Protein 4CNM (pdb70)

Sequence (283 aa):
ETGDQQCPALCECSEAARTVKCVNRNLTEVPTDLPAYVRNLFLTGNQLAVLPAGAFARRPPLAELAALNLSSGSRLDEVRAGAFEHLPSLRQLDLSHNPLADLSPFAFSGSNPSPLVELILNHIVPPEDERQNRSFEGMVVAALLAGRALQGLRRLELASNHFLYLPRDVLAQLPSLLRHHLDLSNNSLVSLTYVSFRNLTHLESLHLEDNALKVLHNGTLAELQGLPHIRVFLDNNNPWVCDCHMADMVTWLKETEVVQGKDRLTCAYPEKMRNRVLLELNSADLDC

Solvent-accessible surface area: 13830 Å² total; per-residue (Å²): 150,144,78,31,118,47,5,85,109,20,139,14,28,103,106,58,72,20,0,102,0,52,106,1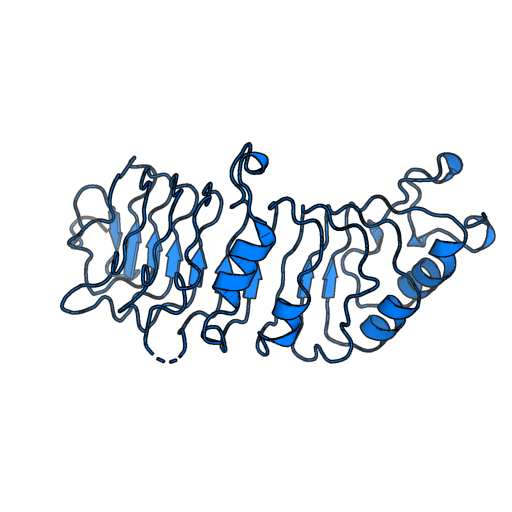37,100,15,95,133,19,16,106,93,13,0,52,33,0,102,36,1,64,0,24,24,2,65,7,45,47,1,56,64,24,10,0,32,54,240,99,61,2,48,67,0,20,21,2,34,0,22,30,0,152,0,63,40,0,112,45,3,0,18,57,121,5,85,41,4,134,70,0,20,0,6,107,1,45,0,28,71,1,14,58,102,1,12,31,8,97,154,151,20,56,3,33,29,0,24,0,26,86,0,18,14,108,112,18,155,192,76,158,71,68,16,10,26,27,0,22,47,1,1,27,15,78,120,10,2,59,32,0,106,87,0,36,1,10,24,2,137,3,130,112,6,4,142,58,0,12,78,60,5,65,33,8,54,32,0,27,0,17,76,11,38,0,78,50,4,68,191,16,49,0,160,94,24,97,83,7,53,7,0,45,1,30,57,12,33,0,61,19,3,91,89,49,10,2,56,49,3,117,53,11,101,120,4,101,2,43,1,25,110,8,37,1,35,1,31,48,110,0,41,69,0,4,76,7,0,99,117,14,160,14,7,53,28,44,99,156,1,49,1,14,105,45,164,135,20,113,101,136,52,0,37,132,4,78,95,78,37,11,70,116

Foldseek 3Di:
DPPPDADPQWDDDLPVLEIANELRQDQADGQCGPLSHQAYHDANHAPQEQDACSQQHVVHSANHAHYEHEHHQHQEQDANSPPRHQNHAEYAHENYQHLYYDLRSQVHPPAGNYAEYHYEHNHHVPSVVDPDDPVVNVVSNQPPPLNDQNHAEYAYEDHQDAADDQCNQVSRLNHAYYHHDHHAYAACVPHACQPNQNHQEYEHANYAYAEYAPRVLVSLVPHQRHAYEYHHHQYEQAQRRQVVLVSLLVDPRYPPLQRDAHCDDPVRHGPGSVPDHNVRHHD

GO terms:
  GO:0005886 plasma membrane (C, TAS)
  GO:0009986 cell surface (C, HDA)

Structure (mmCIF, N/CA/C/O backbone):
data_4CNM
#
_entry.id   4CNM
#
_cell.length_a   49.310
_cell.length_b   67.310
_cell.length_c   96.380
_cell.angle_alpha   90.00
_cell.angle_beta   90.00
_cell.angle_gamma   90.00
#
_symmetry.space_group_name_H-M   'P 21 21 21'
#
loop_
_entity.id
_entity.type
_entity.pdbx_description
1 polymer 'TROPHOBLAST GLYCOPROTEIN'
2 branched 2-acetamido-2-deoxy-beta-D-glucopyranose-(1-4)-2-acetamido-2-deoxy-beta-D-glucopyranose
3 non-polymer 2-acetamido-2-deoxy-beta-D-glucopyranose
4 non-polymer DI(HYDROXYETHYL)ETHER
5 non-polymer 'CITRIC ACID'
6 water water
#
loop_
_atom_site.group_PDB
_atom_site.id
_atom_site.type_symbol
_atom_site.label_atom_id
_atom_site.l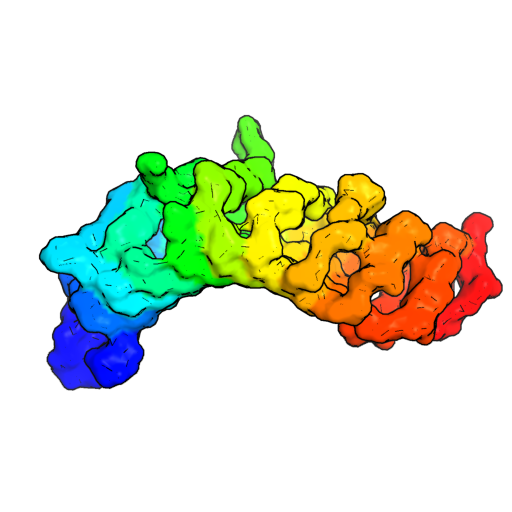abel_alt_id
_atom_site.label_comp_id
_atom_site.label_asym_id
_atom_site.label_entity_id
_atom_site.label_seq_id
_atom_site.pdbx_PDB_ins_code
_atom_site.Cartn_x
_atom_site.Cartn_y
_atom_site.Cartn_z
_atom_site.occupancy
_atom_site.B_iso_or_equiv
_atom_site.auth_seq_id
_atom_site.auth_comp_id
_atom_site.auth_asym_id
_atom_site.auth_atom_id
_atom_site.pdbx_PDB_model_num
ATOM 1 N N . GLU A 1 1 ? 17.557 -1.644 -43.839 1.00 30.35 57 GLU A N 1
ATOM 2 C CA . GLU A 1 1 ? 18.060 -0.916 -45.046 1.00 32.96 57 GLU A CA 1
ATOM 3 C C . GLU A 1 1 ? 16.955 -0.112 -45.663 1.00 31.61 57 GLU A C 1
ATOM 4 O O . GLU A 1 1 ? 15.819 -0.296 -45.299 1.00 30.61 57 GLU A O 1
ATOM 10 N N . THR A 1 2 ? 17.309 0.730 -46.634 1.00 32.18 58 THR A N 1
ATOM 11 C CA . THR A 1 2 ? 16.327 1.586 -47.301 1.00 34.13 58 THR A CA 1
ATOM 12 C C . THR A 1 2 ? 15.151 0.749 -47.842 1.00 33.15 58 THR A C 1
ATOM 13 O O . THR A 1 2 ? 15.339 -0.282 -48.499 1.00 32.83 58 THR A O 1
ATOM 17 N N . GLY A 1 3 ? 13.949 1.196 -47.519 1.00 34.15 59 GLY A N 1
ATOM 18 C CA . GLY A 1 3 ? 12.721 0.555 -48.010 1.00 34.37 59 GLY A CA 1
ATOM 19 C C . GLY A 1 3 ? 12.146 -0.447 -47.010 1.00 34.95 59 GLY A C 1
ATOM 20 O O . GLY A 1 3 ? 10.989 -0.877 -47.174 1.00 34.52 59 GLY A O 1
ATOM 21 N N . ASP A 1 4 ? 12.932 -0.888 -46.031 1.00 34.23 60 ASP A N 1
ATOM 22 C CA . ASP A 1 4 ? 12.388 -1.784 -45.002 1.00 35.72 60 ASP A CA 1
ATOM 23 C C . ASP A 1 4 ? 11.225 -1.163 -44.272 1.00 37.00 60 ASP A C 1
ATOM 24 O O . ASP A 1 4 ? 11.220 0.036 -44.013 1.00 36.28 60 ASP A O 1
ATOM 29 N N A GLN A 1 5 ? 10.184 -1.953 -44.035 0.50 39.00 61 GLN A N 1
ATOM 30 N N B GLN A 1 5 ? 10.287 -2.022 -43.865 0.50 39.13 61 GLN A N 1
ATOM 31 C CA A GLN A 1 5 ? 8.994 -1.473 -43.312 0.50 39.43 61 GLN A CA 1
ATOM 32 C CA B GLN A 1 5 ? 9.109 -1.615 -43.064 0.50 39.78 61 GLN A CA 1
ATOM 33 C C A GLN A 1 5 ? 9.420 -0.787 -41.995 0.50 37.79 61 GLN A C 1
ATOM 34 C C B GLN A 1 5 ? 9.488 -0.771 -41.877 0.50 37.83 61 GLN A C 1
ATOM 35 O O A GLN A 1 5 ? 10.129 -1.381 -41.166 0.50 38.60 61 GLN A O 1
ATOM 36 O O B GLN A 1 5 ? 10.187 -1.263 -40.962 0.50 37.01 61 GLN A O 1
ATOM 47 N N . CYS A 1 6 ? 9.018 0.475 -41.820 1.00 37.68 62 CYS A N 1
ATOM 48 C CA . CYS A 1 6 ? 9.476 1.299 -40.687 1.00 37.08 62 CYS A CA 1
ATOM 49 C C . CYS A 1 6 ? 8.512 2.415 -40.318 1.00 37.17 62 CYS A C 1
ATOM 50 O O . CYS A 1 6 ? 8.012 3.055 -41.230 1.00 38.07 62 CYS A O 1
ATOM 53 N N . PRO A 1 7 ? 8.287 2.683 -39.013 1.00 38.27 63 PRO A N 1
ATOM 54 C CA . PRO A 1 7 ? 7.561 3.891 -38.626 1.00 39.77 63 PRO A CA 1
ATOM 55 C C . PRO A 1 7 ? 8.221 5.155 -39.064 1.00 40.93 63 PRO A C 1
ATOM 56 O O . PRO A 1 7 ? 9.436 5.237 -39.269 1.00 40.19 63 PRO A O 1
ATOM 60 N N . ALA A 1 8 ? 7.400 6.186 -39.159 1.00 41.41 64 ALA A N 1
ATOM 61 C CA . ALA A 1 8 ? 7.903 7.497 -39.483 1.00 44.93 64 ALA A CA 1
ATOM 62 C C . ALA A 1 8 ? 8.891 7.877 -38.376 1.00 43.29 64 ALA A C 1
ATOM 63 O O . ALA A 1 8 ? 8.694 7.518 -37.220 1.00 45.49 64 ALA A O 1
ATOM 65 N N . LEU A 1 9 ? 9.950 8.591 -38.732 1.00 43.25 65 LEU A N 1
ATOM 66 C CA . LEU A 1 9 ? 10.939 9.099 -37.782 1.00 41.45 65 LEU A CA 1
ATOM 67 C C . LEU A 1 9 ? 11.933 8.029 -37.282 1.00 39.82 65 LEU A C 1
ATOM 68 O O . LEU A 1 9 ? 12.668 8.263 -36.358 1.00 42.37 65 LEU A O 1
ATOM 73 N N . CYS A 1 10 ? 11.923 6.846 -37.864 1.00 35.95 66 CYS A N 1
ATOM 74 C CA . CYS A 1 10 ? 12.767 5.758 -37.387 1.00 33.35 66 CYS A CA 1
ATOM 75 C C . CYS A 1 10 ? 13.539 5.231 -38.586 1.00 31.08 66 CYS A C 1
ATOM 76 O O . CYS A 1 10 ? 13.205 5.522 -39.737 1.00 33.46 66 CYS A O 1
ATOM 79 N N . GLU A 1 11 ? 14.602 4.503 -38.305 1.00 29.98 67 GLU A N 1
ATOM 80 C CA . GLU A 1 11 ? 15.342 3.730 -39.311 1.00 31.52 67 GLU A CA 1
ATOM 81 C C . GLU A 1 11 ? 15.247 2.264 -38.924 1.00 30.98 67 GLU A C 1
ATOM 82 O O . GLU A 1 11 ? 15.388 1.940 -37.724 1.00 29.07 67 GLU A O 1
ATOM 88 N N . CYS A 1 12 ? 15.021 1.387 -39.904 1.00 29.08 68 CYS A N 1
ATOM 89 C CA . CYS A 1 12 ? 14.748 -0.005 -39.632 1.00 29.53 68 CYS A CA 1
ATOM 90 C C . CYS A 1 12 ? 15.592 -0.906 -40.489 1.00 28.68 68 CYS A C 1
ATOM 91 O O . CYS A 1 12 ? 16.001 -0.553 -41.613 1.00 29.26 68 CYS A O 1
ATOM 94 N N . SER A 1 13 ? 15.836 -2.083 -39.942 1.00 27.21 69 SER A N 1
ATOM 95 C CA . SER A 1 13 ? 16.539 -3.160 -40.634 1.00 27.56 69 SER A CA 1
ATOM 96 C C . SER A 1 13 ? 15.796 -4.454 -40.375 1.00 28.47 69 SER A C 1
ATOM 97 O O . SER A 1 13 ? 15.751 -4.970 -39.250 1.00 28.66 69 SER A O 1
ATOM 100 N N . GLU A 1 14 ? 15.234 -4.996 -41.419 1.00 31.13 70 GLU A N 1
ATOM 101 C CA . GLU A 1 14 ? 14.569 -6.284 -41.324 1.00 33.45 70 GLU A CA 1
ATOM 102 C C . GLU A 1 14 ? 15.620 -7.392 -41.112 1.00 33.04 70 GLU A C 1
ATOM 103 O O . GLU A 1 14 ? 15.389 -8.322 -40.359 1.00 32.09 70 GLU A O 1
ATOM 109 N N . ALA A 1 15 ? 16.760 -7.297 -41.798 1.00 31.79 71 ALA A N 1
ATOM 110 C CA . ALA A 1 15 ? 17.809 -8.303 -41.695 1.00 32.46 71 ALA A CA 1
ATOM 111 C C . ALA A 1 15 ? 18.343 -8.399 -40.269 1.00 31.49 71 ALA A C 1
ATOM 112 O O . ALA A 1 15 ? 18.568 -9.512 -39.763 1.00 32.76 71 ALA A O 1
ATOM 114 N N . ALA A 1 16 ? 18.559 -7.241 -39.628 1.00 28.91 72 ALA A N 1
ATOM 1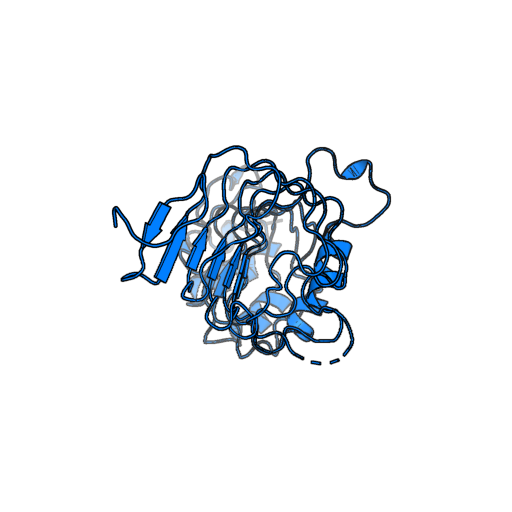15 C CA . ALA A 1 16 ? 19.130 -7.148 -38.279 1.00 29.90 72 ALA A CA 1
ATOM 116 C C . ALA A 1 16 ? 18.026 -7.212 -37.202 1.00 28.86 72 ALA A C 1
ATOM 117 O O . ALA A 1 16 ? 18.306 -7.238 -36.000 1.00 28.79 72 ALA A O 1
ATOM 119 N N . ARG A 1 17 ? 16.765 -7.235 -37.635 1.00 29.02 73 ARG A N 1
ATOM 120 C CA . ARG A 1 17 ? 15.574 -7.142 -36.739 1.00 29.66 73 ARG A CA 1
ATOM 121 C C . ARG A 1 17 ? 15.657 -6.016 -35.762 1.00 28.28 73 ARG A C 1
ATOM 122 O O . ARG A 1 17 ? 15.435 -6.179 -34.532 1.00 27.47 73 ARG A O 1
ATOM 130 N N . THR A 1 18 ? 15.967 -4.849 -36.283 1.00 26.39 74 THR A N 1
ATOM 131 C CA . THR A 1 18 ? 16.356 -3.717 -35.466 1.00 25.32 74 THR A CA 1
ATOM 132 C C . THR A 1 18 ? 15.627 -2.467 -35.908 1.00 26.32 74 THR A C 1
ATOM 133 O O . THR A 1 18 ? 15.431 -2.250 -37.095 1.00 25.04 74 THR A O 1
ATOM 137 N N . VAL A 1 19 ? 15.116 -1.720 -34.928 1.00 26.31 75 VAL A N 1
ATOM 138 C CA . VAL A 1 19 ? 14.427 -0.467 -35.155 1.00 26.54 75 VAL A CA 1
ATOM 139 C C . VAL A 1 19 ? 15.121 0.611 -34.328 1.00 26.80 75 VAL A C 1
ATOM 140 O O . VAL A 1 19 ? 15.294 0.486 -33.085 1.00 26.15 75 VAL A O 1
ATOM 144 N N . LYS A 1 20 ? 15.483 1.736 -34.952 1.00 26.80 76 LYS A N 1
ATOM 145 C CA . LYS A 1 20 ? 16.155 2.806 -34.212 1.00 27.25 76 LYS A CA 1
ATOM 146 C C . LYS A 1 20 ? 15.416 4.094 -34.460 1.00 29.72 76 LYS A C 1
ATOM 147 O O . LYS A 1 20 ? 15.257 4.520 -35.598 1.00 28.02 76 LYS A O 1
ATOM 153 N N . CYS A 1 21 ? 14.885 4.671 -33.384 1.00 28.24 77 CYS A N 1
ATOM 154 C CA . CYS A 1 21 ? 14.218 5.967 -33.443 1.00 30.53 77 CYS A CA 1
ATOM 155 C C . CYS A 1 21 ? 14.960 6.820 -32.429 1.00 30.55 77 CYS A C 1
ATOM 156 O O . CYS A 1 21 ? 14.574 6.897 -31.254 1.00 29.53 77 CYS A O 1
ATOM 159 N N . VAL A 1 22 ? 16.109 7.341 -32.844 1.00 31.31 78 VAL A N 1
ATOM 160 C CA . VAL A 1 22 ? 17.133 7.860 -31.956 1.00 31.77 78 VAL A CA 1
ATOM 161 C C . VAL A 1 22 ? 17.358 9.355 -32.199 1.00 36.23 78 VAL A C 1
ATOM 162 O O . VAL A 1 22 ? 17.366 9.843 -33.356 1.00 36.15 78 VAL A O 1
ATOM 166 N N . ASN A 1 23 ? 17.505 10.094 -31.111 1.00 35.88 79 ASN A N 1
ATOM 167 C CA . ASN A 1 23 ? 17.700 11.554 -31.174 1.00 38.54 79 ASN A CA 1
ATOM 168 C C . ASN A 1 23 ? 16.708 12.281 -32.051 1.00 39.44 79 ASN A C 1
ATOM 169 O O . ASN A 1 23 ? 17.076 13.148 -32.844 1.00 39.07 79 ASN A O 1
ATOM 174 N N . ARG A 1 24 ? 15.438 11.924 -31.924 1.00 38.72 80 ARG A N 1
ATOM 175 C CA . ARG A 1 24 ? 14.384 12.476 -32.756 1.00 39.65 80 ARG A CA 1
ATOM 176 C C . ARG A 1 24 ? 13.403 13.340 -31.971 1.00 39.99 80 ARG A C 1
ATOM 177 O O . ARG A 1 24 ? 12.401 13.748 -32.514 1.00 36.70 80 ARG A O 1
ATOM 185 N N . ASN A 1 25 ? 13.714 13.629 -30.701 1.00 39.69 81 ASN A N 1
ATOM 186 C CA . ASN A 1 25 ? 12.779 14.343 -29.819 1.00 38.79 81 ASN A CA 1
ATOM 187 C C . ASN A 1 25 ? 11.359 13.772 -29.820 1.00 37.12 81 ASN A C 1
ATOM 188 O O . ASN A 1 25 ? 10.386 14.496 -29.700 1.00 35.70 81 ASN A O 1
ATOM 193 N N . LEU A 1 26 ? 11.229 12.443 -29.934 1.00 36.17 82 LEU A N 1
ATOM 194 C CA . LEU A 1 26 ? 9.895 11.846 -29.905 1.00 35.69 82 LEU A CA 1
ATOM 195 C C . LEU A 1 26 ? 9.227 12.035 -28.555 1.00 34.41 82 LEU A C 1
ATOM 196 O O . LEU A 1 26 ? 9.881 11.961 -27.545 1.00 32.26 82 LEU A O 1
ATOM 201 N N . THR A 1 27 ? 7.910 12.245 -28.562 1.00 35.22 83 THR A N 1
ATOM 202 C CA . THR A 1 27 ? 7.142 12.397 -27.330 1.00 36.60 83 THR A CA 1
ATOM 203 C C . THR A 1 27 ? 6.316 11.173 -26.983 1.00 37.10 83 THR A C 1
ATOM 204 O O . THR A 1 27 ? 5.822 11.039 -25.876 1.00 36.27 83 THR A O 1
ATOM 208 N N . GLU A 1 28 ? 6.214 10.228 -27.901 1.00 36.84 84 GLU A N 1
ATOM 209 C CA . GLU A 1 28 ? 5.494 9.011 -27.584 1.00 37.97 84 GLU A CA 1
ATOM 210 C C . GLU A 1 28 ? 6.164 7.871 -28.315 1.00 34.25 84 GLU A C 1
ATOM 211 O O . GLU A 1 28 ? 6.818 8.104 -29.312 1.00 35.64 84 GLU A O 1
ATOM 217 N N . VAL A 1 29 ? 6.028 6.639 -27.797 1.00 33.90 85 VAL A N 1
ATOM 218 C CA . VAL A 1 29 ? 6.506 5.432 -28.497 1.00 32.17 85 VAL A CA 1
ATOM 219 C C . VAL A 1 29 ? 5.748 5.293 -29.823 1.00 34.57 85 VAL A C 1
ATOM 220 O O . VAL A 1 29 ? 4.511 5.387 -29.842 1.00 32.98 85 VAL A O 1
ATOM 224 N N . PRO A 1 30 ? 6.462 5.062 -30.936 1.00 34.94 86 PRO A N 1
ATOM 225 C CA . PRO A 1 30 ? 5.758 4.945 -32.213 1.00 37.34 86 PRO A CA 1
ATOM 226 C C . PRO A 1 30 ? 4.744 3.804 -32.185 1.00 38.75 86 PRO A C 1
ATOM 227 O O . PRO A 1 30 ? 4.995 2.733 -31.639 1.00 36.90 86 PRO A O 1
ATOM 231 N N . THR A 1 31 ? 3.597 4.019 -32.800 1.00 43.17 87 THR A N 1
ATOM 232 C CA . THR A 1 31 ? 2.528 3.043 -32.655 1.00 45.56 87 THR A CA 1
ATOM 233 C C . THR A 1 31 ? 2.669 1.834 -33.626 1.00 45.95 87 THR A C 1
ATOM 234 O O . THR A 1 31 ? 2.452 0.669 -33.234 1.00 48.56 87 THR A O 1
ATOM 238 N N . ASP A 1 32 ? 3.076 2.081 -34.869 1.00 42.71 88 ASP A N 1
ATOM 239 C CA . ASP A 1 32 ? 3.179 1.000 -35.870 1.00 41.10 88 ASP A CA 1
ATOM 240 C C . ASP A 1 32 ? 4.602 0.361 -35.938 1.00 38.10 88 ASP A C 1
ATOM 241 O O . ASP A 1 32 ? 5.243 0.318 -36.974 1.00 38.18 88 ASP A O 1
ATOM 246 N N . LEU A 1 33 ? 5.084 -0.124 -34.807 1.00 35.94 89 LEU A N 1
ATOM 247 C CA . LEU A 1 33 ? 6.357 -0.839 -34.767 1.00 35.31 89 LEU A CA 1
ATOM 248 C C . LEU A 1 33 ? 6.232 -2.151 -35.521 1.00 36.39 89 LEU A C 1
ATOM 249 O O . LEU A 1 33 ? 5.226 -2.845 -35.390 1.00 36.82 89 LEU A O 1
ATOM 254 N N . PRO A 1 34 ? 7.229 -2.498 -36.328 1.00 36.11 90 PRO A N 1
ATOM 255 C CA . PRO A 1 34 ? 7.060 -3.750 -37.074 1.00 37.90 90 PRO A CA 1
ATOM 256 C C . PRO A 1 34 ? 7.196 -4.949 -36.155 1.00 38.45 90 PRO A C 1
ATOM 257 O O . PRO A 1 34 ? 8.074 -4.950 -35.283 1.00 36.29 90 PRO A O 1
ATOM 261 N N . ALA A 1 35 ? 6.387 -5.963 -36.388 1.00 38.70 91 ALA A N 1
ATOM 262 C CA . ALA A 1 35 ? 6.348 -7.154 -35.530 1.00 39.13 91 ALA A CA 1
ATOM 263 C C . ALA A 1 35 ? 7.649 -7.983 -35.520 1.00 37.56 91 ALA A C 1
ATOM 264 O O . ALA A 1 35 ? 7.858 -8.796 -34.592 1.00 35.04 91 ALA A O 1
ATOM 266 N N . TYR A 1 36 ? 8.511 -7.786 -36.522 1.00 35.03 92 TYR A N 1
ATOM 267 C CA . TYR A 1 36 ? 9.786 -8.507 -36.582 1.00 35.95 92 TYR A CA 1
ATOM 268 C C . TYR A 1 36 ? 10.817 -8.059 -35.509 1.00 32.21 92 TYR A C 1
ATOM 269 O O . TYR A 1 36 ? 11.825 -8.741 -35.274 1.00 32.73 92 TYR A O 1
ATOM 278 N N . VAL A 1 37 ? 10.604 -6.881 -34.935 1.00 31.62 93 VAL A N 1
ATOM 279 C CA . VAL A 1 37 ? 11.630 -6.220 -34.160 1.00 29.63 93 VAL A CA 1
ATOM 280 C C . VAL A 1 37 ? 12.105 -7.057 -32.949 1.00 29.36 93 VAL A C 1
ATOM 281 O O . VAL A 1 37 ? 11.292 -7.574 -32.131 1.00 28.38 93 VAL A O 1
ATOM 285 N N . ARG A 1 38 ? 13.419 -7.223 -32.916 1.00 28.39 94 ARG A N 1
ATOM 286 C CA . ARG A 1 38 ? 14.127 -7.817 -31.797 1.00 29.12 94 ARG A CA 1
ATOM 287 C C . ARG A 1 38 ? 14.828 -6.795 -30.912 1.00 27.63 94 ARG A C 1
ATOM 288 O O . ARG A 1 38 ? 14.858 -6.958 -29.658 1.00 25.49 94 ARG A O 1
ATOM 296 N N . ASN A 1 39 ? 15.405 -5.759 -31.528 1.00 25.34 95 ASN A N 1
ATOM 297 C CA . ASN A 1 39 ? 16.183 -4.726 -30.865 1.00 25.06 95 ASN A CA 1
ATOM 298 C C . ASN A 1 39 ? 15.567 -3.395 -31.157 1.00 25.63 95 ASN A C 1
ATOM 299 O O . ASN A 1 39 ? 15.461 -3.007 -32.339 1.00 26.28 95 ASN A O 1
ATOM 304 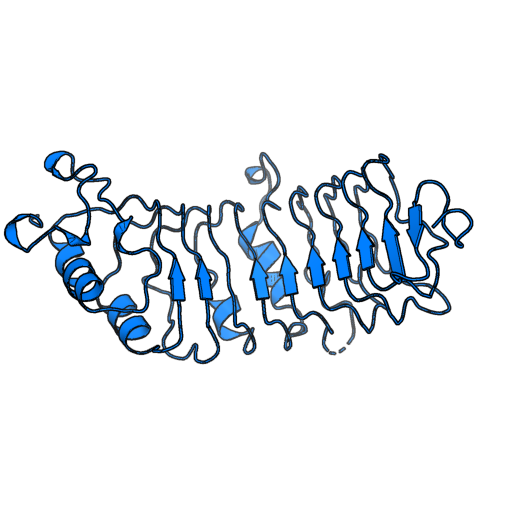N N . LEU A 1 40 ? 15.111 -2.715 -30.131 1.00 23.58 96 LEU A N 1
ATOM 305 C CA . LEU A 1 40 ? 14.440 -1.416 -30.296 1.00 23.49 96 LEU A CA 1
ATOM 306 C C . LEU A 1 40 ? 15.192 -0.349 -29.527 1.00 25.44 96 LEU A C 1
ATOM 307 O O . LEU A 1 40 ? 15.374 -0.446 -28.281 1.00 24.04 96 LEU A O 1
ATOM 312 N N . PHE A 1 41 ? 15.581 0.703 -30.233 1.00 23.20 97 PHE A N 1
ATOM 313 C CA . PHE A 1 41 ? 16.327 1.804 -29.635 1.00 24.93 97 PHE A CA 1
ATOM 314 C C . PHE A 1 41 ? 15.470 3.035 -29.737 1.00 26.15 97 PHE A C 1
ATOM 315 O O . PHE A 1 41 ? 15.056 3.424 -30.815 1.00 27.99 97 PHE A O 1
ATOM 323 N N . LEU A 1 42 ? 15.165 3.633 -28.584 1.00 24.82 98 LEU A N 1
ATOM 324 C CA . LEU A 1 42 ? 14.382 4.858 -28.501 1.00 26.23 98 LEU A CA 1
ATOM 325 C C . LEU A 1 42 ? 15.045 5.822 -27.545 1.00 27.35 98 LEU A C 1
ATOM 326 O O . LEU A 1 42 ? 14.432 6.301 -26.581 1.00 30.77 98 LEU A O 1
ATOM 331 N N . THR A 1 43 ? 16.294 6.130 -27.818 1.00 27.36 99 THR A N 1
ATOM 332 C CA . THR A 1 43 ? 17.122 6.933 -26.961 1.00 26.51 99 THR A CA 1
ATOM 333 C C . THR A 1 43 ? 17.160 8.377 -27.502 1.00 28.46 99 THR A C 1
ATOM 334 O O . THR A 1 43 ? 16.917 8.624 -28.700 1.00 26.37 99 THR A O 1
ATOM 338 N N . GLY A 1 44 ? 17.474 9.317 -26.616 1.00 27.49 100 GLY A N 1
ATOM 339 C CA . GLY A 1 44 ? 17.573 10.739 -27.007 1.00 29.68 100 GLY A CA 1
ATOM 340 C C . GLY A 1 44 ? 16.258 11.416 -27.364 1.00 32.17 100 GLY A C 1
ATOM 341 O O . GLY A 1 44 ? 16.203 12.369 -28.167 1.00 36.22 100 GLY A O 1
ATOM 342 N N . ASN A 1 45 ? 15.166 10.947 -26.792 1.00 29.47 101 ASN A N 1
ATOM 343 C CA . ASN A 1 45 ? 13.857 11.468 -27.073 1.00 29.90 101 ASN A CA 1
ATOM 344 C C . ASN A 1 45 ? 13.320 12.296 -25.905 1.00 29.81 101 ASN A C 1
ATOM 345 O O . ASN A 1 45 ? 14.101 12.579 -25.007 1.00 30.18 101 ASN A O 1
ATOM 350 N N . GLN A 1 46 ? 12.070 12.737 -25.999 1.00 30.49 102 GLN A N 1
ATOM 351 C CA . GLN A 1 46 ? 11.411 13.486 -24.934 1.00 32.00 102 GLN A CA 1
ATOM 352 C C . GLN A 1 46 ? 10.110 12.842 -24.512 1.00 30.65 102 GLN A C 1
ATOM 353 O O . GLN A 1 46 ? 9.056 13.412 -24.627 1.00 30.02 102 GLN A O 1
ATOM 359 N N . LEU A 1 47 ? 10.195 11.588 -24.059 1.00 29.16 103 LEU A N 1
ATOM 360 C CA . LEU A 1 47 ? 9.015 10.776 -23.850 1.00 29.79 103 LEU A CA 1
ATOM 361 C C . LEU A 1 47 ? 8.126 11.130 -22.628 1.00 33.45 103 LEU A C 1
ATOM 362 O O . LEU A 1 47 ? 6.898 10.982 -22.694 1.00 35.02 103 LEU A O 1
ATOM 367 N N . ALA A 1 48 ? 8.730 11.653 -21.579 1.00 33.93 104 ALA A N 1
ATOM 368 C CA . ALA A 1 48 ? 8.081 12.110 -20.333 1.00 34.19 104 ALA A CA 1
ATOM 369 C C . ALA A 1 48 ? 7.476 11.004 -19.469 1.00 33.64 104 ALA A C 1
ATOM 370 O O . ALA A 1 48 ? 7.881 10.832 -18.315 1.00 34.89 104 ALA A O 1
ATOM 372 N N . VAL A 1 49 ? 6.545 10.245 -20.023 1.00 32.43 105 VAL A N 1
ATOM 373 C CA . VAL A 1 49 ? 5.807 9.240 -19.285 1.00 33.20 105 VAL A CA 1
ATOM 374 C C . VAL A 1 49 ? 5.693 8.009 -20.138 1.00 34.12 105 VAL A C 1
ATOM 375 O O . VAL A 1 49 ? 5.365 8.083 -21.332 1.00 34.45 105 VAL A O 1
ATOM 379 N N . LEU A 1 50 ? 6.013 6.860 -19.552 1.00 32.15 106 LEU A N 1
ATOM 380 C CA . LEU A 1 50 ? 5.804 5.607 -20.219 1.00 30.87 106 LEU A CA 1
ATOM 381 C C . LEU A 1 50 ? 4.545 4.955 -19.624 1.00 30.95 106 LEU A C 1
ATOM 382 O O . LEU A 1 50 ? 4.552 4.513 -18.464 1.00 29.17 106 LEU A O 1
ATOM 387 N N . PRO A 1 51 ? 3.433 4.920 -20.388 1.00 32.22 107 PRO A N 1
ATOM 388 C CA . PRO A 1 51 ? 2.201 4.421 -19.806 1.00 30.95 107 PRO A CA 1
ATOM 389 C C . PRO A 1 51 ? 2.121 2.913 -19.736 1.00 30.69 107 PRO A C 1
ATOM 390 O O . PRO A 1 51 ? 2.900 2.209 -20.346 1.00 30.09 107 PRO A O 1
ATOM 394 N N . ALA A 1 52 ? 1.128 2.414 -19.037 1.00 32.39 108 ALA A N 1
ATOM 395 C CA . ALA A 1 52 ? 0.865 0.998 -19.097 1.00 33.12 108 ALA A CA 1
ATOM 396 C C . ALA A 1 52 ? 0.695 0.582 -20.529 1.00 34.28 108 ALA A C 1
ATOM 397 O O . ALA A 1 52 ? 0.021 1.275 -21.325 1.00 33.36 108 ALA A O 1
ATOM 399 N N . GLY A 1 53 ? 1.252 -0.568 -20.852 1.00 34.60 109 GLY A N 1
ATOM 400 C CA . GLY A 1 53 ? 1.058 -1.144 -22.139 1.00 35.46 109 GLY A CA 1
ATOM 401 C C . GLY A 1 53 ? 1.637 -0.326 -23.260 1.00 35.68 109 GLY A C 1
ATOM 402 O O . GLY A 1 53 ? 1.179 -0.448 -24.365 1.00 33.17 109 GLY A O 1
ATOM 403 N N . ALA A 1 54 ? 2.679 0.480 -22.982 1.00 35.27 110 ALA A N 1
ATOM 404 C CA . ALA A 1 54 ? 3.293 1.326 -23.985 1.00 33.10 110 ALA A CA 1
ATOM 405 C C . ALA A 1 54 ? 3.754 0.562 -25.224 1.00 32.42 110 ALA A C 1
ATOM 406 O O . ALA A 1 54 ? 3.770 1.155 -26.277 1.00 34.98 110 ALA A O 1
ATOM 408 N N . PHE A 1 55 ? 4.082 -0.734 -25.100 1.00 31.56 111 PHE A N 1
ATOM 409 C CA . PHE A 1 55 ? 4.608 -1.575 -26.185 1.00 32.93 111 PHE A CA 1
ATOM 410 C C . PHE A 1 55 ? 3.689 -2.737 -26.586 1.00 35.10 111 PHE A C 1
ATOM 411 O O . PHE A 1 55 ? 4.079 -3.583 -27.393 1.00 32.34 111 PHE A O 1
ATOM 419 N N . ALA A 1 56 ? 2.480 -2.749 -26.038 1.00 35.09 112 ALA A N 1
ATOM 420 C CA . ALA A 1 56 ? 1.507 -3.794 -26.270 1.00 36.66 112 ALA A CA 1
ATOM 421 C C . ALA A 1 56 ? 0.844 -3.522 -27.617 1.00 37.08 112 ALA A C 1
ATOM 422 O O . ALA A 1 56 ? 0.405 -2.425 -27.884 1.00 38.76 112 ALA A O 1
ATOM 424 N N . ARG A 1 57 ? 0.849 -4.514 -28.482 1.00 37.23 113 ARG A N 1
ATOM 425 C CA . ARG A 1 57 ? 0.390 -4.345 -29.870 1.00 38.35 113 ARG A CA 1
ATOM 426 C C . ARG A 1 57 ? -0.363 -5.614 -30.218 1.00 40.64 113 ARG A C 1
ATOM 427 O O . ARG A 1 57 ? -0.281 -6.601 -29.497 1.00 39.34 113 ARG A O 1
ATOM 435 N N . ARG A 1 58 ? -1.142 -5.570 -31.295 1.00 45.43 114 ARG A N 1
ATOM 436 C CA . ARG A 1 58 ? -1.919 -6.732 -31.736 1.00 50.39 114 ARG A CA 1
ATOM 437 C C . ARG A 1 58 ? -1.608 -6.868 -33.191 1.00 50.89 114 ARG A C 1
ATOM 438 O O . ARG A 1 58 ? -1.921 -5.963 -33.942 1.00 51.23 114 ARG A O 1
ATOM 446 N N . PRO A 1 59 ? -0.866 -7.918 -33.589 1.00 50.86 115 PRO A N 1
ATOM 447 C CA . PRO A 1 59 ? -0.279 -8.987 -32.792 1.00 50.12 115 PRO A CA 1
ATOM 448 C C . PRO A 1 59 ? 0.911 -8.422 -31.931 1.00 44.11 115 PRO A C 1
ATOM 449 O O . PRO A 1 59 ? 1.434 -7.361 -32.232 1.00 39.22 115 PRO A O 1
ATOM 453 N N . PRO A 1 60 ? 1.294 -9.123 -30.864 1.00 44.02 116 PRO A N 1
ATOM 454 C CA . PRO A 1 60 ? 2.277 -8.489 -29.981 1.00 40.50 116 PRO A CA 1
ATOM 455 C C . PRO A 1 60 ? 3.665 -8.424 -30.597 1.00 36.31 116 PRO A C 1
ATOM 456 O O . PRO A 1 60 ? 3.953 -9.075 -31.589 1.00 34.68 116 PRO A O 1
ATOM 460 N N . LEU A 1 61 ? 4.547 -7.658 -29.980 1.00 34.47 117 LEU A N 1
ATOM 461 C CA . LEU A 1 61 ? 5.965 -7.651 -30.392 1.00 32.28 117 LEU A CA 1
ATOM 462 C C . LEU A 1 61 ? 6.625 -8.817 -29.695 1.00 32.97 117 LEU A C 1
ATOM 463 O O . LEU A 1 61 ? 7.383 -8.653 -28.716 1.00 31.49 117 LEU A O 1
ATOM 468 N N . ALA A 1 62 ? 6.348 -10.003 -30.204 1.00 33.95 118 ALA A N 1
ATOM 469 C CA . ALA A 1 62 ? 6.698 -11.241 -29.533 1.00 36.27 118 ALA A CA 1
ATOM 470 C C . ALA A 1 62 ? 8.189 -11.600 -29.634 1.00 37.17 118 ALA A C 1
ATOM 471 O O . ALA A 1 62 ? 8.635 -12.537 -28.972 1.00 40.23 118 ALA A O 1
ATOM 473 N N . GLU A 1 63 ? 8.928 -10.903 -30.491 1.00 35.42 119 GLU A N 1
ATOM 474 C CA . GLU A 1 63 ? 10.353 -11.131 -30.621 1.00 35.51 119 GLU A CA 1
ATOM 475 C C . GLU A 1 63 ? 11.179 -10.048 -29.982 1.00 30.94 119 GLU A C 1
ATOM 476 O O . GLU A 1 63 ? 12.411 -10.158 -30.038 1.00 30.19 119 GLU A O 1
ATOM 482 N N . LEU A 1 64 ? 10.559 -8.986 -29.462 1.00 28.62 120 LEU A N 1
ATOM 483 C CA . LEU A 1 64 ? 11.334 -7.866 -28.923 1.00 27.98 120 LEU A CA 1
ATOM 484 C C . LEU A 1 64 ? 12.080 -8.300 -27.660 1.00 29.14 120 LEU A C 1
ATOM 485 O O . LEU A 1 64 ? 11.456 -8.633 -26.663 1.00 29.63 120 LEU A O 1
ATOM 490 N N . ALA A 1 65 ? 13.406 -8.281 -27.737 1.00 26.28 121 ALA A N 1
ATOM 491 C CA . ALA A 1 65 ? 14.308 -8.857 -26.714 1.00 26.74 121 ALA A CA 1
ATOM 492 C C . ALA A 1 65 ? 15.166 -7.833 -26.089 1.00 25.39 121 ALA A C 1
ATOM 493 O O . ALA A 1 65 ? 15.577 -8.036 -24.933 1.00 25.81 121 ALA A O 1
ATOM 495 N N . ALA A 1 66 ? 15.424 -6.693 -26.764 1.00 23.89 122 ALA A N 1
ATOM 496 C CA . ALA A 1 66 ? 16.298 -5.681 -26.227 1.00 23.79 122 ALA A CA 1
ATOM 497 C C . ALA A 1 66 ? 15.670 -4.339 -26.494 1.00 22.29 122 ALA A C 1
ATOM 498 O O . ALA A 1 66 ? 15.290 -4.035 -27.634 1.00 22.85 122 ALA A O 1
ATOM 500 N N . LEU A 1 67 ? 15.485 -3.567 -25.437 1.00 20.65 123 LEU A N 1
ATOM 501 C CA . LEU A 1 67 ? 14.769 -2.327 -25.491 1.00 21.62 123 LEU A CA 1
ATOM 502 C C . LEU A 1 67 ? 15.621 -1.284 -24.776 1.00 21.88 123 LEU A C 1
ATOM 503 O O . LEU A 1 67 ? 15.962 -1.428 -23.577 1.00 21.02 123 LEU A O 1
ATOM 508 N N . ASN A 1 68 ? 15.995 -0.238 -25.502 1.00 20.59 124 ASN A N 1
ATOM 509 C CA . ASN A 1 68 ? 16.846 0.831 -24.967 1.00 20.91 124 ASN A CA 1
ATOM 510 C C . ASN A 1 68 ? 16.163 2.156 -24.999 1.00 21.21 124 ASN A C 1
ATOM 511 O O . ASN A 1 68 ? 15.921 2.780 -26.052 1.00 21.02 124 ASN A O 1
ATOM 516 N N . LEU A 1 69 ? 15.807 2.607 -23.790 1.00 19.36 125 LEU A N 1
ATOM 517 C CA . LEU A 1 69 ? 15.161 3.881 -23.595 1.00 21.11 125 LEU A CA 1
ATOM 518 C C . LEU A 1 69 ? 16.007 4.893 -22.867 1.00 20.91 125 LEU A C 1
ATOM 519 O O . LEU A 1 69 ? 15.484 5.882 -22.320 1.00 22.35 125 LEU A O 1
ATOM 524 N N A SER A 1 70 ? 17.317 4.708 -22.903 0.50 21.13 126 SER A N 1
ATOM 525 N N B SER A 1 70 ? 17.325 4.708 -22.913 0.50 22.43 126 SER A N 1
ATOM 526 C CA A SER A 1 70 ? 18.198 5.593 -22.185 0.50 21.45 126 SER A CA 1
ATOM 527 C CA B SER A 1 70 ? 18.245 5.623 -22.258 0.50 23.81 126 SER A CA 1
ATOM 528 C C A SER A 1 70 ? 18.152 7.027 -22.742 0.50 22.68 126 SER A C 1
ATOM 529 C C B SER A 1 70 ? 18.089 7.053 -22.751 0.50 24.13 126 SER A C 1
ATOM 530 O O A SER A 1 70 ? 17.980 7.236 -23.957 0.50 23.39 126 SER A O 1
ATOM 531 O O B SER A 1 70 ? 17.814 7.286 -23.930 0.50 25.13 126 SER A O 1
ATOM 536 N N . GLY A 1 71 ? 18.288 8.014 -21.854 1.00 24.89 127 GLY A N 1
ATOM 537 C CA . GLY A 1 71 ? 18.405 9.394 -22.233 1.00 25.89 127 GLY A CA 1
ATOM 538 C C . GLY A 1 71 ? 17.203 10.014 -22.926 1.00 27.69 127 GLY A C 1
ATOM 539 O O . GLY A 1 71 ? 17.390 10.807 -23.864 1.00 28.83 127 GLY A O 1
ATOM 540 N N . SER A 1 72 ? 15.974 9.646 -22.523 1.00 24.66 128 SER A N 1
ATOM 541 C CA . SER A 1 72 ? 14.799 10.049 -23.189 1.00 25.78 128 SER A CA 1
ATOM 542 C C . SER A 1 72 ? 13.853 10.892 -22.349 1.00 26.20 128 SER A C 1
ATOM 543 O O . SER A 1 72 ? 12.682 10.980 -22.618 1.00 27.53 128 SER A O 1
ATOM 546 N N . ARG A 1 73 ? 14.405 11.555 -21.353 1.00 27.97 129 ARG A N 1
ATOM 547 C CA . ARG A 1 73 ? 13.637 12.415 -20.485 1.00 29.69 129 ARG A CA 1
ATOM 548 C C . ARG A 1 73 ? 12.389 11.751 -19.887 1.00 29.94 129 ARG A C 1
ATOM 549 O O . ARG A 1 73 ? 11.354 12.366 -19.699 1.00 29.34 129 ARG A O 1
ATOM 557 N N . LEU A 1 74 ? 12.483 10.461 -19.585 1.00 27.35 130 LEU A N 1
ATOM 558 C CA . LEU A 1 74 ? 11.382 9.827 -18.894 1.00 26.91 130 LEU A CA 1
ATOM 559 C C . LEU A 1 74 ? 11.410 10.243 -17.433 1.00 28.00 130 LEU A C 1
ATOM 560 O O . LEU A 1 74 ? 12.430 10.129 -16.769 1.00 28.03 130 LEU A O 1
ATOM 565 N N . ASP A 1 75 ? 10.303 10.767 -16.936 1.00 29.54 131 ASP A N 1
ATOM 566 C CA . ASP A 1 75 ? 10.197 11.049 -15.506 1.00 33.44 131 ASP A CA 1
ATOM 567 C C . ASP A 1 75 ? 9.232 10.148 -14.753 1.00 31.00 131 ASP A C 1
ATOM 568 O O . ASP A 1 75 ? 9.181 10.175 -13.522 1.00 30.46 131 ASP A O 1
ATOM 573 N N . GLU A 1 76 ? 8.453 9.370 -15.496 1.00 31.39 132 GLU A N 1
ATOM 574 C CA . GLU A 1 76 ? 7.465 8.454 -14.901 1.00 30.98 132 GLU A CA 1
ATOM 575 C C . GLU A 1 76 ? 7.377 7.181 -15.726 1.00 29.69 132 GLU A C 1
ATOM 576 O O . GLU A 1 76 ? 7.196 7.256 -16.949 1.00 30.87 132 GLU A O 1
ATOM 582 N N . VAL A 1 77 ? 7.482 6.022 -15.075 1.00 25.99 133 VAL A N 1
ATOM 583 C CA . VAL A 1 77 ? 7.217 4.741 -15.734 1.00 26.47 133 VAL A CA 1
ATOM 584 C C . VAL A 1 77 ? 6.103 4.078 -14.944 1.00 27.11 133 VAL A C 1
ATOM 585 O O . VAL A 1 77 ? 6.263 3.786 -13.776 1.00 27.41 133 VAL A O 1
ATOM 589 N N . ARG A 1 78 ? 4.952 3.912 -15.590 1.00 27.01 134 ARG A N 1
ATOM 590 C CA . ARG A 1 78 ? 3.758 3.495 -14.910 1.00 29.14 134 ARG A CA 1
ATOM 591 C C . ARG A 1 78 ? 3.731 1.976 -14.794 1.00 28.26 134 ARG A C 1
ATOM 592 O O . ARG A 1 78 ? 4.471 1.247 -15.447 1.00 27.53 134 ARG A O 1
ATOM 600 N N . ALA A 1 79 ? 2.868 1.511 -13.913 1.00 28.39 135 ALA A N 1
ATOM 601 C CA . ALA A 1 79 ? 2.607 0.073 -13.725 1.00 28.60 135 ALA A CA 1
ATOM 602 C C . ALA A 1 79 ? 2.314 -0.612 -15.051 1.00 29.56 135 ALA A C 1
ATOM 603 O O . ALA A 1 79 ? 1.485 -0.126 -15.828 1.00 30.92 135 ALA A O 1
ATOM 605 N N . GLY A 1 80 ? 2.963 -1.755 -15.338 1.00 28.42 136 GLY A N 1
ATOM 606 C CA . GLY A 1 80 ? 2.626 -2.485 -16.555 1.00 29.81 136 GLY A CA 1
ATOM 607 C C . GLY A 1 80 ? 3.170 -1.899 -17.847 1.00 28.77 136 GLY A C 1
ATOM 608 O O . GLY A 1 80 ? 2.745 -2.288 -18.940 1.00 30.33 136 GLY A O 1
ATOM 609 N N . ALA A 1 81 ? 4.087 -0.933 -17.756 1.00 29.42 137 ALA A N 1
ATOM 610 C CA . ALA A 1 81 ? 4.727 -0.340 -18.935 1.00 27.36 137 ALA A CA 1
ATOM 611 C C . ALA A 1 81 ? 5.287 -1.304 -19.945 1.00 27.47 137 ALA A C 1
ATOM 612 O O . ALA A 1 81 ? 5.231 -1.011 -21.132 1.00 27.76 137 ALA A O 1
ATOM 614 N N . PHE A 1 82 ? 5.718 -2.470 -19.508 1.00 25.68 138 PHE A N 1
ATOM 615 C CA . PHE A 1 82 ? 6.418 -3.437 -20.370 1.00 27.18 138 PHE A CA 1
ATOM 616 C C . PHE A 1 82 ? 5.630 -4.745 -20.546 1.00 29.16 138 PHE A C 1
ATOM 617 O O . PHE A 1 82 ? 6.195 -5.785 -20.953 1.00 29.07 138 PHE A O 1
ATOM 625 N N . GLU A 1 83 ? 4.335 -4.695 -20.283 1.00 29.02 139 GLU A N 1
ATOM 626 C CA . GLU A 1 83 ? 3.476 -5.843 -20.514 1.00 32.29 139 GLU A CA 1
ATOM 627 C C . GLU A 1 83 ? 3.346 -6.178 -22.009 1.00 31.66 139 GLU A C 1
ATOM 628 O O . GLU A 1 83 ? 3.510 -5.284 -22.875 1.00 29.97 139 GLU A O 1
ATOM 634 N N . HIS A 1 84 ? 3.030 -7.459 -22.274 1.00 32.42 140 HIS A N 1
ATOM 635 C CA . HIS A 1 84 ? 2.885 -8.035 -23.613 1.00 33.83 140 HIS A CA 1
ATOM 636 C C . HIS A 1 84 ? 4.192 -7.950 -24.439 1.00 31.57 140 HIS A C 1
ATOM 637 O O . HIS A 1 84 ? 4.152 -7.806 -25.635 1.00 31.24 140 HIS A O 1
ATOM 644 N N . LEU A 1 85 ? 5.324 -8.043 -23.758 1.00 30.25 141 LEU A N 1
ATOM 645 C CA . LEU A 1 85 ? 6.629 -8.246 -24.383 1.00 28.48 141 LEU A CA 1
ATOM 646 C C . LEU A 1 85 ? 7.190 -9.543 -23.845 1.00 30.01 141 LEU A C 1
ATOM 647 O O . LEU A 1 85 ? 8.090 -9.545 -22.958 1.00 29.21 141 LEU A O 1
ATOM 652 N N . PRO A 1 86 ? 6.698 -10.665 -24.354 1.00 31.20 142 PRO A N 1
ATOM 653 C CA . PRO A 1 86 ? 7.093 -11.933 -23.746 1.00 32.34 142 PRO A CA 1
ATOM 654 C C . PRO A 1 86 ? 8.565 -12.382 -23.925 1.00 33.41 142 PRO A C 1
ATOM 655 O O . PRO A 1 86 ? 8.989 -13.298 -23.232 1.00 32.88 142 PRO A O 1
ATOM 659 N N . SER A 1 87 ? 9.321 -11.748 -24.828 1.00 30.59 143 SER A N 1
ATOM 660 C CA . SER A 1 87 ? 10.714 -12.103 -25.117 1.00 29.99 143 SER A CA 1
ATOM 661 C C . SER A 1 87 ? 11.708 -11.108 -24.545 1.00 27.25 143 SER A C 1
ATOM 662 O O . SER A 1 87 ? 12.916 -11.233 -24.795 1.00 26.87 143 SER A O 1
ATOM 665 N N . LEU A 1 88 ? 11.241 -10.132 -23.786 1.00 26.21 144 LEU A N 1
ATOM 666 C CA . LEU A 1 88 ? 12.078 -9.038 -23.341 1.00 26.59 144 LEU A CA 1
ATOM 667 C C . LEU A 1 88 ? 13.137 -9.455 -22.328 1.00 26.16 144 LEU A C 1
ATOM 668 O O . LEU A 1 88 ? 12.795 -9.827 -21.205 1.00 28.55 144 LEU A O 1
ATOM 673 N N . ARG A 1 89 ? 14.390 -9.400 -22.755 1.00 24.55 145 ARG A N 1
ATOM 674 C CA . ARG A 1 89 ? 15.518 -9.851 -21.957 1.00 26.56 145 ARG A CA 1
ATOM 675 C C . ARG A 1 89 ? 16.382 -8.738 -21.463 1.00 22.90 145 ARG A C 1
ATOM 676 O O . ARG A 1 89 ? 16.954 -8.874 -20.369 1.00 22.60 145 ARG A O 1
ATOM 684 N N . GLN A 1 90 ? 16.486 -7.606 -22.173 1.00 22.32 146 GLN A N 1
ATOM 685 C CA . GLN A 1 90 ? 17.418 -6.609 -21.784 1.00 22.68 146 GLN A CA 1
ATOM 686 C C . GLN A 1 90 ? 16.718 -5.280 -21.896 1.00 20.61 146 GLN A C 1
ATOM 687 O O . GLN A 1 90 ? 16.130 -4.986 -22.958 1.00 21.13 146 GLN A O 1
ATOM 693 N N . LEU A 1 91 ? 16.647 -4.586 -20.776 1.00 20.43 147 LEU A N 1
ATOM 694 C CA . LEU A 1 91 ? 16.021 -3.245 -20.722 1.00 18.89 147 LEU A CA 1
ATOM 695 C C . LEU A 1 91 ? 16.906 -2.192 -20.155 1.00 19.75 147 LEU A C 1
ATOM 696 O O . LEU A 1 91 ? 17.443 -2.349 -19.005 1.00 18.51 147 LEU A O 1
ATOM 701 N N . ASP A 1 92 ? 17.045 -1.057 -20.869 1.00 19.55 148 ASP A N 1
ATOM 702 C CA . ASP A 1 92 ? 17.877 0.016 -20.411 1.00 19.53 148 ASP A CA 1
ATOM 703 C C . ASP A 1 92 ? 17.093 1.279 -20.234 1.00 20.67 148 ASP A C 1
ATOM 704 O O . ASP A 1 92 ? 16.538 1.782 -21.189 1.00 22.06 148 ASP A O 1
ATOM 709 N N . LEU A 1 93 ? 16.954 1.728 -18.985 1.00 20.52 149 LEU A N 1
ATOM 710 C CA . LEU A 1 93 ? 16.301 3.019 -18.658 1.00 21.39 149 LEU A CA 1
ATOM 711 C C . LEU A 1 93 ? 17.256 4.049 -18.132 1.00 19.67 149 LEU A C 1
ATOM 712 O O . LEU A 1 93 ? 16.820 5.071 -17.523 1.00 19.37 149 LEU A O 1
ATOM 717 N N . SER A 1 94 ? 18.542 3.871 -18.413 1.00 19.99 150 SER A N 1
ATOM 718 C CA . SER A 1 94 ? 19.528 4.815 -17.843 1.00 18.94 150 SER A CA 1
ATOM 719 C C . SER A 1 94 ? 19.351 6.263 -18.305 1.00 19.93 150 SER A C 1
ATOM 720 O O . SER A 1 94 ? 18.828 6.553 -19.351 1.00 22.61 150 SER A O 1
ATOM 723 N N . HIS A 1 95 ? 19.940 7.133 -17.517 1.00 19.82 151 HIS A N 1
ATOM 724 C CA . HIS A 1 95 ? 20.012 8.551 -17.850 1.00 21.59 151 HIS A CA 1
ATOM 725 C C . HIS A 1 95 ? 18.624 9.150 -18.164 1.00 24.02 151 HIS A C 1
ATOM 726 O O . HIS A 1 95 ? 18.481 9.993 -19.072 1.00 26.64 151 HIS A O 1
ATOM 733 N N . ASN A 1 96 ? 17.650 8.831 -17.294 1.00 22.41 152 ASN A N 1
ATOM 734 C CA . ASN A 1 96 ? 16.324 9.331 -17.275 1.00 21.69 152 ASN A CA 1
ATOM 735 C C . ASN A 1 96 ? 16.053 9.754 -15.855 1.00 24.07 152 ASN A C 1
ATOM 736 O O . ASN A 1 96 ? 16.387 9.037 -14.929 1.00 25.30 152 ASN A O 1
ATOM 741 N N . PRO A 1 97 ? 15.518 10.958 -15.665 1.00 24.78 153 PRO A N 1
ATOM 742 C CA . PRO A 1 97 ? 15.223 11.471 -14.326 1.00 26.36 153 PRO A CA 1
ATOM 743 C C . PRO A 1 97 ? 13.917 10.842 -13.778 1.00 25.52 153 PRO A C 1
ATOM 744 O O . PRO A 1 97 ? 12.849 11.472 -13.779 1.00 26.49 153 PRO A O 1
ATOM 748 N N . LEU A 1 98 ? 14.027 9.593 -13.297 1.00 24.13 154 LEU A N 1
ATOM 749 C CA . LEU A 1 98 ? 12.845 8.799 -12.961 1.00 26.30 154 LEU A CA 1
ATOM 750 C C . LEU A 1 98 ? 12.298 9.070 -11.588 1.00 28.07 154 LEU A C 1
ATOM 751 O O . LEU A 1 98 ? 12.511 8.303 -10.616 1.00 31.37 154 LEU A O 1
ATOM 756 N N . ALA A 1 99 ? 11.587 10.157 -11.474 1.00 27.91 155 ALA A N 1
ATOM 757 C CA . ALA A 1 99 ? 11.031 10.572 -10.202 1.00 28.68 155 ALA A CA 1
ATOM 758 C C . ALA A 1 99 ? 9.935 9.628 -9.718 1.00 30.08 155 ALA A C 1
ATOM 759 O O . ALA A 1 99 ? 9.783 9.426 -8.485 1.00 29.70 155 ALA A O 1
ATOM 761 N N . ASP A 1 100 ? 9.181 9.073 -10.668 1.00 29.93 156 ASP A N 1
ATOM 762 C CA . ASP A 1 100 ? 8.090 8.187 -10.373 1.00 32.41 156 ASP A CA 1
ATOM 763 C C . ASP A 1 100 ? 8.231 6.844 -11.103 1.00 29.94 156 ASP A C 1
ATOM 764 O O . ASP A 1 100 ? 7.801 6.702 -12.228 1.00 30.20 156 ASP A O 1
ATOM 769 N N . LEU A 1 101 ? 8.787 5.880 -10.415 1.00 26.95 157 LEU A N 1
ATOM 770 C CA . LEU A 1 101 ? 8.962 4.511 -10.945 1.00 27.05 157 LEU A CA 1
ATOM 771 C C . LEU A 1 101 ? 7.964 3.649 -10.211 1.00 25.65 157 LEU A C 1
ATOM 772 O O . LEU A 1 101 ? 8.064 3.458 -8.997 1.00 25.82 157 LEU A O 1
ATOM 777 N N . SER A 1 102 ? 6.921 3.212 -10.908 1.00 26.25 158 SER A N 1
ATOM 778 C CA . SER A 1 102 ? 5.924 2.398 -10.279 1.00 24.83 158 SER A CA 1
ATOM 779 C C . SER A 1 102 ? 6.552 1.148 -9.677 1.00 24.97 158 SER A C 1
ATOM 780 O O . SER A 1 102 ? 7.380 0.497 -10.335 1.00 24.22 158 SER A O 1
ATOM 783 N N . PRO A 1 103 ? 6.105 0.739 -8.477 1.00 24.29 159 PRO A N 1
ATOM 784 C CA . PRO A 1 103 ? 6.516 -0.597 -8.010 1.00 25.68 159 PRO A CA 1
ATOM 785 C C . PRO A 1 103 ? 6.199 -1.758 -8.957 1.00 24.89 159 PRO A C 1
ATOM 786 O O . PRO A 1 103 ? 6.829 -2.810 -8.822 1.00 27.22 159 PRO A O 1
ATOM 790 N N . PHE A 1 104 ? 5.239 -1.584 -9.841 1.00 26.32 160 PHE A N 1
ATOM 791 C CA . PHE A 1 104 ? 4.802 -2.627 -10.780 1.00 27.72 160 PHE A CA 1
ATOM 792 C C . PHE A 1 104 ? 5.250 -2.336 -12.182 1.00 27.01 160 PHE A C 1
ATOM 793 O O . PHE A 1 104 ? 4.731 -2.914 -13.148 1.00 26.99 160 PHE A O 1
ATOM 801 N N . ALA A 1 105 ? 6.236 -1.445 -12.310 1.00 27.16 161 ALA A N 1
ATOM 802 C CA . ALA A 1 105 ? 6.805 -1.122 -13.650 1.00 27.29 161 ALA A CA 1
ATOM 803 C C . ALA A 1 105 ? 7.323 -2.346 -14.391 1.00 27.10 161 ALA A C 1
ATOM 804 O O . ALA A 1 105 ? 7.144 -2.438 -15.630 1.00 28.49 161 ALA A O 1
ATOM 806 N N . PHE A 1 106 ? 7.924 -3.281 -13.681 1.00 27.75 162 PHE A N 1
ATOM 807 C CA . PHE A 1 106 ? 8.568 -4.474 -14.332 1.00 29.09 162 PHE A CA 1
ATOM 808 C C . PHE A 1 106 ? 7.741 -5.737 -14.186 1.00 34.01 162 PHE A C 1
ATOM 809 O O . PHE A 1 106 ? 7.907 -6.673 -14.919 1.00 33.89 162 PHE A O 1
ATOM 817 N N . SER A 1 107 ? 6.922 -5.803 -13.142 1.00 40.35 163 SER A N 1
ATOM 818 C CA . SER A 1 107 ? 6.141 -7.023 -12.849 1.00 42.50 163 SER A CA 1
ATOM 819 C C . SER A 1 107 ? 4.793 -6.980 -13.553 1.00 47.30 163 SER A C 1
ATOM 820 O O . SER A 1 107 ? 4.184 -8.020 -13.799 1.00 51.34 163 SER A O 1
ATOM 823 N N . GLY A 1 108 ? 4.313 -5.793 -13.883 1.00 47.27 164 GLY A N 1
ATOM 824 C CA . GLY A 1 108 ? 2.940 -5.680 -14.358 1.00 52.17 164 GLY A CA 1
ATOM 825 C C . GLY A 1 108 ? 1.964 -6.105 -13.260 1.00 53.78 164 GLY A C 1
ATOM 826 O O . GLY A 1 108 ? 2.291 -6.002 -12.095 1.00 52.32 164 GLY A O 1
ATOM 827 N N . SER A 1 109 ? 0.767 -6.570 -13.627 1.00 60.88 165 SER A N 1
ATOM 828 C CA . SER A 1 109 ? -0.250 -7.048 -12.642 1.00 62.45 165 SER A CA 1
ATOM 829 C C . SER A 1 109 ? -0.181 -8.593 -12.403 1.00 66.42 165 SER A C 1
ATOM 830 O O . SER A 1 109 ? 0.883 -9.202 -12.532 1.00 65.30 165 SER A O 1
ATOM 833 N N . ASN A 1 110 ? -1.302 -9.218 -12.047 1.00 71.16 166 ASN A N 1
ATOM 834 C CA . ASN A 1 110 ? -1.401 -10.681 -12.002 1.00 74.78 166 ASN A CA 1
ATOM 835 C C . ASN A 1 110 ? -0.481 -11.280 -10.956 1.00 77.90 166 ASN A C 1
ATOM 836 O O . ASN A 1 110 ? -0.367 -12.497 -10.860 1.00 84.57 166 ASN A O 1
ATOM 838 N N . PRO A 1 116 ? 6.004 -14.277 -14.019 1.00 43.01 172 PRO A N 1
ATOM 839 C CA . PRO A 1 116 ? 7.438 -13.932 -13.879 1.00 44.23 172 PRO A CA 1
ATOM 840 C C . PRO A 1 116 ? 8.048 -13.312 -15.138 1.00 45.67 172 PRO A C 1
ATOM 841 O O . PRO A 1 116 ? 7.869 -13.850 -16.269 1.00 43.94 172 PRO A O 1
ATOM 845 N N . SER A 1 117 ? 8.793 -12.219 -14.935 1.00 37.15 173 SER A N 1
ATOM 846 C CA . SER A 1 117 ? 9.298 -11.404 -16.040 1.00 35.16 173 SER A CA 1
ATOM 847 C C . SER A 1 117 ? 10.348 -12.178 -16.809 1.00 32.65 173 SER A C 1
ATOM 848 O O . SER A 1 117 ? 11.117 -12.926 -16.233 1.00 30.77 173 SER A O 1
ATOM 851 N N . PRO A 1 118 ? 10.415 -11.955 -18.127 1.00 31.03 174 PRO A N 1
ATOM 852 C CA . PRO A 1 118 ? 11.459 -12.569 -18.959 1.00 32.45 174 PRO A CA 1
ATOM 853 C C . PRO A 1 118 ? 12.818 -11.878 -18.789 1.00 28.18 174 PRO A C 1
ATOM 854 O O . PRO A 1 118 ? 13.841 -12.394 -19.276 1.00 26.50 174 PRO A O 1
ATOM 858 N N . LEU A 1 119 ? 12.827 -10.739 -18.095 1.00 27.03 175 LEU A N 1
ATOM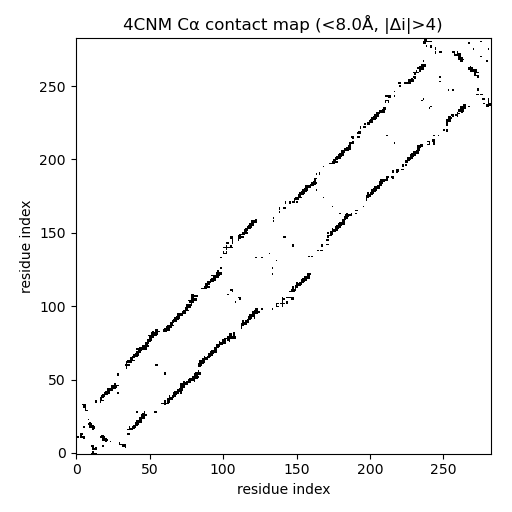 859 C CA . LEU A 1 119 ? 14.053 -9.915 -17.992 1.00 26.58 175 LEU A CA 1
ATOM 860 C C . LEU A 1 119 ? 15.229 -10.665 -17.402 1.00 25.19 175 LEU A C 1
ATOM 861 O O . LEU A 1 119 ? 15.112 -11.320 -16.352 1.00 25.25 175 LEU A O 1
ATOM 866 N N . VAL A 1 120 ? 16.351 -10.514 -18.064 1.00 22.86 176 VAL A N 1
ATOM 867 C CA . VAL A 1 120 ? 17.639 -11.079 -17.643 1.00 24.45 176 VAL A CA 1
ATOM 868 C C . VAL A 1 120 ? 18.631 -9.959 -17.305 1.00 22.24 176 VAL A C 1
ATOM 869 O O . VAL A 1 120 ? 19.492 -10.164 -16.415 1.00 20.05 176 VAL A O 1
ATOM 873 N N . GLU A 1 121 ? 18.512 -8.779 -17.934 1.00 22.99 177 GLU A N 1
ATOM 874 C CA . GLU A 1 121 ? 19.387 -7.731 -17.676 1.00 22.86 177 GLU A CA 1
ATOM 875 C C . GLU A 1 121 ? 18.635 -6.399 -17.580 1.00 22.80 177 GLU A C 1
ATOM 876 O O . GLU A 1 121 ? 17.859 -6.076 -18.481 1.00 21.14 177 GLU A O 1
ATOM 882 N N . LEU A 1 122 ? 18.844 -5.686 -16.466 1.00 20.67 178 LEU A N 1
ATOM 883 C CA . LEU A 1 122 ? 18.204 -4.423 -16.216 1.00 20.03 178 LEU A CA 1
ATOM 884 C C . LEU A 1 122 ? 19.234 -3.351 -15.916 1.00 19.90 178 LEU A C 1
ATOM 885 O O . LEU A 1 122 ? 19.992 -3.473 -14.922 1.00 18.97 178 LEU A O 1
ATOM 890 N N . ILE A 1 123 ? 19.243 -2.295 -16.736 1.00 18.51 179 ILE A N 1
ATOM 891 C CA . ILE A 1 123 ? 20.251 -1.219 -16.689 1.00 19.54 179 ILE A CA 1
ATOM 892 C C . ILE A 1 123 ? 19.585 0.047 -16.277 1.00 19.40 179 ILE A C 1
ATOM 893 O O . ILE A 1 123 ? 18.718 0.548 -17.017 1.00 20.61 179 ILE A O 1
ATOM 898 N N . LEU A 1 124 ? 19.897 0.482 -15.042 1.00 17.67 180 LEU A N 1
ATOM 899 C CA . LEU A 1 124 ? 19.220 1.569 -14.384 1.00 17.93 180 LEU A CA 1
ATOM 900 C C . LEU A 1 124 ? 20.262 2.532 -13.806 1.00 17.63 180 LEU A C 1
ATOM 901 O O . LEU A 1 124 ? 20.235 2.908 -12.614 1.00 18.63 180 LEU A O 1
ATOM 906 N N . ASN A 1 125 ? 21.213 2.876 -14.632 1.00 19.05 181 ASN A N 1
ATOM 907 C CA . ASN A 1 125 ? 22.238 3.818 -14.269 1.00 17.77 181 ASN A CA 1
ATOM 908 C C . ASN A 1 125 ? 21.838 5.250 -14.410 1.00 18.17 181 ASN A C 1
ATOM 909 O O . ASN A 1 125 ? 21.185 5.650 -15.367 1.00 19.72 181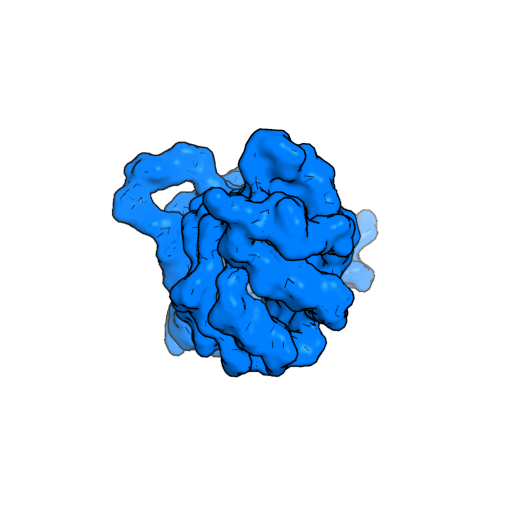 ASN A O 1
ATOM 914 N N . HIS A 1 126 ? 22.183 6.014 -13.406 1.00 18.49 182 HIS A N 1
ATOM 915 C CA . HIS A 1 126 ? 21.999 7.462 -13.429 1.00 20.41 182 HIS A CA 1
ATOM 916 C C . HIS A 1 126 ? 20.490 7.827 -13.668 1.00 23.50 182 HIS A C 1
ATOM 917 O O . HIS A 1 126 ? 20.154 8.627 -14.551 1.00 20.60 182 HIS A O 1
ATOM 924 N N . ILE A 1 127 ? 19.612 7.191 -12.874 1.00 22.48 183 ILE A N 1
ATOM 925 C CA . ILE A 1 127 ? 18.151 7.420 -12.950 1.00 23.19 183 ILE A CA 1
ATOM 926 C C . ILE A 1 127 ? 17.648 8.409 -11.899 1.00 23.69 183 ILE A C 1
ATOM 927 O O . ILE A 1 127 ? 16.476 8.729 -11.889 1.00 22.77 183 ILE A O 1
ATOM 932 N N . VAL A 1 128 ? 18.521 8.864 -10.984 1.00 23.75 184 VAL A N 1
ATOM 933 C CA . VAL A 1 128 ? 18.094 9.675 -9.865 1.00 23.98 184 VAL A CA 1
ATOM 934 C C . VAL A 1 128 ? 17.870 11.070 -10.428 1.00 25.77 184 VAL A C 1
ATOM 935 O O . VAL A 1 128 ? 18.705 11.573 -11.175 1.00 27.57 184 VAL A O 1
ATOM 939 N N . PRO A 1 129 ? 16.690 11.616 -10.209 1.00 27.18 185 PRO A N 1
ATOM 940 C CA . PRO A 1 129 ? 16.456 12.969 -10.777 1.00 28.88 185 PRO A CA 1
ATOM 941 C C . PRO A 1 129 ? 17.322 13.989 -10.070 1.00 33.72 185 PRO A C 1
ATOM 942 O O . PRO A 1 129 ? 17.660 13.760 -8.925 1.00 33.84 185 PRO A O 1
ATOM 946 N N . PRO A 1 130 ? 17.688 15.118 -10.756 1.00 37.37 186 PRO A N 1
ATOM 947 C CA . PRO A 1 130 ? 18.241 16.305 -10.096 1.00 42.26 186 PRO A CA 1
ATOM 948 C C . PRO A 1 130 ? 17.321 16.782 -8.993 1.00 42.19 186 PRO A C 1
ATOM 949 O O . PRO A 1 130 ? 16.084 16.792 -9.157 1.00 45.73 186 PRO A O 1
ATOM 953 N N . GLU A 1 131 ? 17.877 17.226 -7.886 1.00 45.52 187 GLU A N 1
ATOM 954 C CA . GLU A 1 131 ? 17.027 17.825 -6.867 1.00 46.39 187 GLU A CA 1
ATOM 955 C C . GLU A 1 131 ? 15.900 16.874 -6.406 1.00 43.33 187 GLU A C 1
ATOM 956 O O . GLU A 1 131 ? 14.805 17.323 -6.071 1.00 41.32 187 GLU A O 1
ATOM 962 N N . ASP A 1 132 ? 16.196 15.569 -6.378 1.00 40.54 188 ASP A N 1
ATOM 963 C CA . ASP A 1 132 ? 15.231 14.560 -5.923 1.00 41.86 188 ASP A CA 1
ATOM 964 C C . ASP A 1 132 ? 14.857 14.740 -4.436 1.00 47.55 188 ASP A C 1
ATOM 965 O O . ASP A 1 132 ? 13.807 14.243 -3.987 1.00 47.31 188 ASP A O 1
ATOM 970 N N . GLU A 1 133 ? 15.701 15.449 -3.684 1.00 52.65 189 GLU A N 1
ATOM 971 C CA . GLU A 1 133 ? 15.457 15.620 -2.239 1.00 59.97 189 GLU A CA 1
ATOM 972 C C . GLU A 1 133 ? 14.160 16.367 -1.914 1.00 59.17 189 GLU A C 1
ATOM 973 O O . GLU A 1 133 ? 13.681 16.278 -0.784 1.00 63.40 189 GLU A O 1
ATOM 979 N N . ARG A 1 134 ? 13.609 17.082 -2.896 1.00 57.98 190 ARG A N 1
ATOM 980 C CA . ARG A 1 134 ? 12.249 17.642 -2.827 1.00 63.24 190 ARG A CA 1
ATOM 981 C C . ARG A 1 134 ? 11.180 16.607 -2.460 1.00 65.35 190 ARG A C 1
ATOM 982 O O . ARG A 1 134 ? 10.145 16.944 -1.879 1.00 63.28 190 ARG A O 1
ATOM 990 N N . GLN A 1 135 ? 11.413 15.363 -2.869 1.00 61.17 191 GLN A N 1
ATOM 991 C CA . GLN A 1 135 ? 10.494 14.267 -2.604 1.00 59.24 191 GLN A CA 1
ATOM 992 C C . GLN A 1 135 ? 10.495 13.889 -1.127 1.00 55.47 191 GLN A C 1
ATOM 993 O O . GLN A 1 135 ? 11.521 13.940 -0.458 1.00 60.06 191 GLN A O 1
ATOM 999 N N . ASN A 1 136 ? 9.340 13.496 -0.621 1.00 58.02 192 ASN A N 1
ATOM 1000 C CA . ASN A 1 136 ? 9.264 12.840 0.687 1.00 59.52 192 ASN A CA 1
ATOM 1001 C C . ASN A 1 136 ? 9.095 11.351 0.467 1.00 53.42 192 ASN A C 1
ATOM 1002 O O . ASN A 1 136 ? 8.105 10.735 0.893 1.00 55.10 192 ASN A O 1
ATOM 1007 N N . ARG A 1 137 ? 10.051 10.782 -0.252 1.00 45.10 193 ARG A N 1
ATOM 1008 C CA . ARG A 1 137 ? 10.153 9.342 -0.316 1.00 39.01 193 ARG A CA 1
ATOM 1009 C C . ARG A 1 137 ? 11.587 9.002 -0.647 1.00 36.85 193 ARG A C 1
ATOM 1010 O O . ARG A 1 137 ? 12.253 9.758 -1.369 1.00 37.11 193 ARG A O 1
ATOM 1018 N N . SER A 1 138 ? 12.050 7.861 -0.137 1.00 33.63 194 SER A N 1
ATOM 1019 C CA . SER A 1 138 ? 13.329 7.288 -0.497 1.00 30.66 194 SER A CA 1
ATOM 1020 C C . SER A 1 138 ? 13.410 6.902 -2.006 1.00 27.56 194 SER A C 1
ATOM 1021 O O . SER A 1 138 ? 12.603 6.125 -2.532 1.00 28.06 194 SER A O 1
ATOM 1024 N N . PHE A 1 139 ? 14.393 7.478 -2.696 1.00 27.82 195 PHE A N 1
ATOM 1025 C CA . PHE A 1 139 ? 14.610 7.152 -4.107 1.00 25.53 195 PHE A CA 1
ATOM 1026 C C . PHE A 1 139 ? 15.092 5.715 -4.195 1.00 23.20 195 PHE A C 1
ATOM 1027 O O . PHE A 1 139 ? 14.548 4.901 -4.932 1.00 23.73 195 PHE A O 1
ATOM 1035 N N . GLU A 1 140 ? 16.114 5.365 -3.421 1.00 23.17 196 GLU A N 1
ATOM 1036 C CA . GLU A 1 140 ? 16.597 3.977 -3.416 1.00 24.03 196 GLU A CA 1
ATOM 1037 C C . GLU A 1 140 ? 15.472 2.997 -3.042 1.00 23.91 196 GLU A C 1
ATOM 1038 O O . GLU A 1 140 ? 15.319 1.925 -3.651 1.00 23.83 196 GLU A O 1
ATOM 1044 N N . GLY A 1 141 ? 14.697 3.338 -2.024 1.00 23.99 197 GLY A N 1
ATOM 1045 C CA . GLY A 1 141 ? 13.542 2.519 -1.684 1.00 24.17 197 GLY A CA 1
ATOM 1046 C C . GLY A 1 141 ? 12.538 2.321 -2.808 1.00 23.03 197 GLY A C 1
ATOM 1047 O O . GLY A 1 141 ? 11.971 1.227 -2.964 1.00 23.52 197 GLY A O 1
ATOM 1048 N N . MET A 1 142 ? 12.240 3.396 -3.533 1.00 22.35 198 MET A N 1
ATOM 1049 C CA . MET A 1 142 ? 11.389 3.308 -4.725 1.00 23.36 198 MET A CA 1
ATOM 1050 C C . MET A 1 142 ? 11.905 2.328 -5.742 1.00 21.18 198 MET A C 1
ATOM 1051 O O . MET A 1 142 ? 11.151 1.547 -6.315 1.00 23.29 198 MET A O 1
ATOM 1056 N N . VAL A 1 143 ? 13.203 2.387 -6.010 1.00 21.32 199 VAL A N 1
ATOM 1057 C CA . VAL A 1 143 ? 13.799 1.504 -6.999 1.00 21.32 199 VAL A CA 1
ATOM 1058 C C . VAL A 1 143 ? 13.747 0.091 -6.470 1.00 20.83 199 VAL A C 1
ATOM 1059 O O . VAL A 1 143 ? 13.378 -0.824 -7.227 1.00 21.95 199 VAL A O 1
ATOM 1063 N N . VAL A 1 144 ? 14.090 -0.094 -5.194 1.00 22.61 200 VAL A N 1
ATOM 1064 C CA . VAL A 1 144 ? 14.091 -1.444 -4.585 1.00 23.60 200 VAL A CA 1
ATOM 1065 C C . VAL A 1 144 ? 12.732 -2.082 -4.684 1.00 23.12 200 VAL A C 1
ATOM 1066 O O . VAL A 1 144 ? 12.614 -3.301 -4.969 1.00 23.32 200 VAL A O 1
ATOM 1070 N N . ALA A 1 145 ? 11.694 -1.299 -4.442 1.00 22.98 201 ALA A N 1
ATOM 1071 C CA . ALA A 1 145 ? 10.324 -1.834 -4.442 1.00 24.62 201 ALA A CA 1
ATOM 1072 C C . ALA A 1 145 ? 9.928 -2.339 -5.812 1.00 24.36 201 ALA A C 1
ATOM 1073 O O . ALA A 1 145 ? 9.322 -3.427 -5.924 1.00 26.12 201 ALA A O 1
ATOM 1075 N N . ALA A 1 146 ? 10.336 -1.596 -6.836 1.00 24.24 202 ALA A N 1
ATOM 1076 C CA . ALA A 1 146 ? 10.131 -2.005 -8.232 1.00 24.44 202 ALA A CA 1
ATOM 1077 C C . ALA A 1 146 ? 10.898 -3.270 -8.578 1.00 23.27 202 ALA A C 1
ATOM 1078 O O . ALA A 1 146 ? 10.434 -4.052 -9.383 1.00 24.72 202 ALA A O 1
ATOM 1080 N N . LEU A 1 147 ? 12.077 -3.426 -8.022 1.00 21.44 203 LEU A N 1
ATOM 1081 C CA . LEU A 1 147 ? 12.852 -4.623 -8.244 1.00 22.20 203 LEU A CA 1
ATOM 1082 C C . LEU A 1 147 ? 12.291 -5.862 -7.612 1.00 24.26 203 LEU A C 1
ATOM 1083 O O . LEU A 1 147 ? 12.502 -6.954 -8.118 1.00 27.92 203 LEU A O 1
ATOM 1088 N N . LEU A 1 148 ? 11.603 -5.732 -6.484 1.00 24.78 204 LEU A N 1
ATOM 1089 C CA . LEU A 1 148 ? 11.217 -6.887 -5.711 1.00 29.12 204 LEU A CA 1
ATOM 1090 C C . LEU A 1 148 ? 9.736 -7.216 -5.904 1.00 28.96 204 LEU A C 1
ATOM 1091 O O . LEU A 1 148 ? 9.310 -8.286 -5.493 1.00 28.51 204 LEU A O 1
ATOM 1096 N N . ALA A 1 149 ? 8.979 -6.328 -6.523 1.00 28.29 205 ALA A N 1
ATOM 1097 C CA . ALA A 1 149 ? 7.520 -6.531 -6.588 1.00 29.02 205 ALA A CA 1
ATOM 1098 C C . ALA A 1 149 ? 7.138 -7.848 -7.217 1.00 30.40 205 ALA A C 1
ATOM 1099 O O . ALA A 1 149 ? 7.547 -8.157 -8.338 1.00 30.52 205 ALA A O 1
ATOM 1101 N N . GLY A 1 150 ? 6.309 -8.612 -6.503 1.00 32.39 206 GLY A N 1
ATOM 1102 C CA . GLY A 1 150 ? 5.780 -9.857 -6.993 1.00 33.27 206 GLY A CA 1
ATOM 1103 C C . GLY A 1 150 ? 6.808 -10.949 -7.114 1.00 35.06 206 GLY A C 1
ATOM 1104 O O . GLY A 1 150 ? 6.482 -12.016 -7.589 1.00 35.69 206 GLY A O 1
ATOM 1105 N N . ARG A 1 151 ? 8.062 -10.677 -6.744 1.00 33.82 207 ARG A N 1
ATOM 1106 C CA . ARG A 1 151 ? 9.187 -11.569 -7.048 1.00 35.19 207 ARG A CA 1
ATOM 1107 C C . ARG A 1 151 ? 9.232 -11.869 -8.543 1.00 34.33 207 ARG A C 1
ATOM 1108 O O . ARG A 1 151 ? 9.688 -12.919 -8.999 1.00 34.72 207 ARG A O 1
ATOM 1116 N N . ALA A 1 152 ? 8.849 -10.886 -9.332 1.00 31.74 208 ALA A N 1
ATOM 1117 C CA . ALA A 1 152 ? 8.763 -11.096 -10.743 1.00 31.76 208 ALA A CA 1
ATOM 1118 C C . ALA A 1 152 ? 10.130 -11.274 -11.366 1.00 32.65 208 ALA A C 1
ATOM 1119 O O . ALA A 1 152 ? 10.227 -11.923 -12.385 1.00 32.85 208 ALA A O 1
ATOM 1121 N N . LEU A 1 153 ? 11.174 -10.657 -10.822 1.00 28.89 209 LEU A N 1
ATOM 1122 C CA . LEU A 1 153 ? 12.495 -10.689 -11.522 1.00 29.29 209 LEU A CA 1
ATOM 1123 C C . LEU A 1 153 ? 13.419 -11.856 -11.141 1.00 33.41 209 LEU A C 1
ATOM 1124 O O . LEU A 1 153 ? 14.607 -11.650 -10.879 1.00 31.70 209 LEU A O 1
ATOM 1129 N N . GLN A 1 154 ? 12.874 -13.075 -11.252 1.00 39.15 210 GLN A N 1
ATOM 1130 C CA . GLN A 1 154 ? 13.554 -14.339 -10.898 1.00 39.80 210 GLN A CA 1
ATOM 1131 C C . GLN A 1 154 ? 14.662 -14.744 -11.835 1.00 37.67 210 GLN A C 1
ATOM 1132 O O . GLN A 1 154 ? 15.576 -15.454 -11.457 1.00 42.09 210 GLN A O 1
ATOM 1138 N N . GLY A 1 155 ? 14.568 -14.340 -13.078 1.00 35.42 211 GLY A N 1
ATOM 1139 C CA . GLY A 1 155 ? 15.603 -14.682 -14.013 1.00 35.11 211 GLY A CA 1
ATOM 1140 C C . GLY A 1 155 ? 16.644 -13.602 -14.073 1.00 28.03 211 GLY A C 1
ATOM 1141 O O . GLY A 1 155 ? 17.563 -13.715 -14.923 1.00 30.99 211 GLY A O 1
ATOM 1142 N N . LEU A 1 156 ? 16.504 -12.495 -13.291 1.00 28.56 212 LEU A N 1
ATOM 1143 C CA . LEU A 1 156 ? 17.445 -11.432 -13.464 1.00 24.86 212 LEU A CA 1
ATOM 1144 C C . LEU A 1 156 ? 18.834 -11.863 -13.106 1.00 24.37 212 LEU A C 1
ATOM 1145 O O . LEU A 1 156 ? 19.086 -12.276 -11.973 1.00 26.55 212 LEU A O 1
ATOM 1150 N N . ARG A 1 157 ? 19.743 -11.721 -14.072 1.00 23.79 213 ARG A N 1
ATOM 1151 C CA . ARG A 1 157 ? 21.154 -12.048 -13.943 1.00 23.55 213 ARG A CA 1
ATOM 1152 C C . ARG A 1 157 ? 22.065 -10.814 -13.893 1.00 20.30 213 ARG A C 1
ATOM 1153 O O . ARG A 1 157 ? 23.122 -10.891 -13.230 1.00 20.08 213 ARG A O 1
ATOM 1161 N N . ARG A 1 158 ? 21.661 -9.677 -14.412 1.00 21.92 214 ARG A N 1
ATOM 1162 C CA . ARG A 1 158 ? 22.519 -8.582 -14.412 1.00 21.36 214 ARG A CA 1
ATOM 1163 C C . ARG A 1 158 ? 21.730 -7.344 -14.069 1.00 20.41 214 ARG A C 1
ATOM 1164 O O . ARG A 1 158 ? 20.685 -7.091 -14.651 1.00 21.36 214 ARG A O 1
ATOM 1172 N N . LEU A 1 159 ? 22.235 -6.621 -13.063 1.00 19.46 215 LEU A N 1
ATOM 1173 C CA . LEU A 1 159 ? 21.609 -5.382 -12.611 1.00 18.30 215 LEU A CA 1
ATOM 1174 C C . LEU A 1 159 ? 22.628 -4.261 -12.445 1.00 19.82 215 LEU A C 1
ATOM 1175 O O . LEU A 1 159 ? 23.570 -4.383 -11.647 1.00 20.53 215 LEU A O 1
ATOM 1180 N N . GLU A 1 160 ? 22.342 -3.139 -13.097 1.00 18.52 216 GLU A N 1
ATOM 1181 C CA . GLU A 1 160 ? 23.196 -1.974 -13.007 1.00 17.89 216 GLU A CA 1
ATOM 1182 C C . GLU A 1 160 ? 22.450 -0.819 -12.394 1.00 20.24 216 GLU A C 1
ATOM 1183 O O . GLU A 1 160 ? 21.384 -0.439 -12.880 1.00 17.79 216 GLU A O 1
ATOM 1189 N N . LEU A 1 161 ? 23.026 -0.274 -11.320 1.00 19.58 217 LEU A N 1
ATOM 1190 C CA . LEU A 1 161 ? 22.430 0.820 -10.541 1.00 18.94 217 LEU A CA 1
ATOM 1191 C C . LEU A 1 161 ? 23.518 1.835 -10.142 1.00 19.78 217 LEU A C 1
ATOM 1192 O O . LEU A 1 161 ? 23.516 2.361 -9.039 1.00 21.47 217 LEU A O 1
ATOM 1197 N N . AL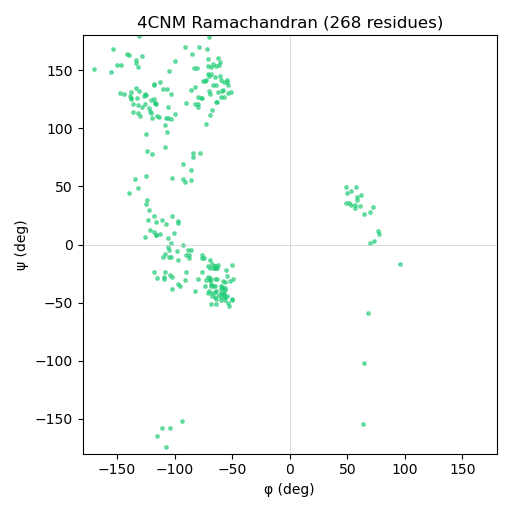A A 1 162 ? 24.364 2.155 -11.099 1.00 21.20 218 ALA A N 1
ATOM 1198 C CA . ALA A 1 162 ? 25.374 3.211 -10.914 1.00 18.51 218 ALA A CA 1
ATOM 1199 C C . ALA A 1 162 ? 24.798 4.591 -10.873 1.00 20.73 218 ALA A C 1
ATOM 1200 O O . ALA A 1 162 ? 23.729 4.895 -11.409 1.00 19.14 218 ALA A O 1
ATOM 1202 N N . SER A 1 163 ? 25.558 5.404 -10.197 1.00 17.90 219 SER A N 1
ATOM 1203 C CA . SER A 1 163 ? 25.349 6.870 -10.311 1.00 19.00 219 SER A CA 1
ATOM 1204 C C . SER A 1 163 ? 23.952 7.360 -9.843 1.00 21.02 219 SER A C 1
ATOM 1205 O O . SER A 1 163 ? 23.363 8.319 -10.449 1.00 21.22 219 SER A O 1
ATOM 1208 N N . ASN A 1 164 ? 23.487 6.812 -8.715 1.00 20.24 220 ASN A N 1
ATOM 1209 C CA . ASN A 1 164 ? 22.134 7.074 -8.215 1.00 20.57 220 ASN A CA 1
ATOM 1210 C C . ASN A 1 164 ? 22.044 7.671 -6.826 1.00 22.11 220 ASN A C 1
ATOM 1211 O O . ASN A 1 164 ? 20.970 7.739 -6.267 1.00 22.09 220 ASN A O 1
ATOM 1216 N N . HIS A 1 165 ? 23.166 8.141 -6.294 1.00 25.12 221 HIS A N 1
ATOM 1217 C CA . HIS A 1 165 ? 23.278 8.717 -4.921 1.00 25.58 221 HIS A CA 1
ATOM 1218 C C . HIS A 1 165 ? 22.807 7.746 -3.864 1.00 23.45 221 HIS A C 1
ATOM 1219 O O . HIS A 1 165 ? 22.275 8.129 -2.820 1.00 26.48 221 HIS A O 1
ATOM 1226 N N . PHE A 1 166 ? 22.967 6.441 -4.075 1.00 21.64 222 PHE A N 1
ATOM 1227 C CA . PHE A 1 166 ? 22.514 5.560 -3.101 1.00 22.33 222 PHE A CA 1
ATOM 1228 C C . PHE A 1 166 ? 23.481 5.614 -1.882 1.00 23.93 222 PHE A C 1
ATOM 1229 O O . PHE A 1 166 ? 24.703 5.669 -2.024 1.00 23.68 222 PHE A O 1
ATOM 1237 N N . LEU A 1 167 ? 22.903 5.551 -0.703 1.00 26.90 223 LEU A N 1
ATOM 1238 C CA . LEU A 1 167 ? 23.667 5.669 0.535 1.00 28.47 223 LEU A CA 1
ATOM 1239 C C . LEU A 1 167 ? 23.995 4.272 1.125 1.00 28.84 223 LEU A C 1
ATOM 1240 O O . LEU A 1 167 ? 24.800 4.164 2.049 1.00 29.40 223 LEU A O 1
ATOM 1245 N N . TYR A 1 168 ? 23.364 3.216 0.653 1.00 27.13 224 TYR A N 1
ATOM 1246 C CA . TYR A 1 168 ? 23.572 1.874 1.203 1.00 28.91 224 TYR A CA 1
ATOM 1247 C C . TYR A 1 168 ? 23.389 0.796 0.181 1.00 28.53 224 TYR A C 1
ATOM 1248 O O . TYR A 1 168 ? 22.681 0.945 -0.859 1.00 26.91 224 TYR A O 1
ATOM 1257 N N . LEU A 1 169 ? 24.049 -0.329 0.429 1.00 30.71 225 LEU A N 1
ATOM 1258 C CA . LEU A 1 169 ? 23.876 -1.467 -0.467 1.00 30.42 225 LEU A CA 1
ATOM 1259 C C . LEU A 1 169 ? 22.554 -2.144 -0.093 1.00 33.34 225 LEU A C 1
ATOM 1260 O O . LEU A 1 169 ? 22.360 -2.557 1.063 1.00 30.41 225 LEU A O 1
ATOM 1265 N N . PRO A 1 170 ? 21.615 -2.237 -1.047 1.00 32.04 226 PRO A N 1
ATOM 1266 C CA . PRO A 1 170 ? 20.277 -2.729 -0.686 1.00 33.23 226 PRO A CA 1
ATOM 1267 C C . PRO A 1 170 ? 20.251 -4.216 -0.405 1.00 32.90 226 PRO A C 1
ATOM 1268 O O . PRO A 1 170 ? 20.260 -5.042 -1.340 1.00 30.96 226 PRO A O 1
ATOM 1272 N N . ARG A 1 171 ? 20.195 -4.559 0.870 1.00 33.28 227 ARG A N 1
ATOM 1273 C CA . ARG A 1 171 ? 20.333 -5.920 1.290 1.00 35.43 227 ARG A CA 1
ATOM 1274 C C . ARG A 1 171 ? 19.253 -6.858 0.702 1.00 34.16 227 ARG A C 1
ATOM 1275 O O . ARG A 1 171 ? 19.540 -8.017 0.335 1.00 29.67 227 ARG A O 1
ATOM 1283 N N . ASP A 1 172 ? 18.032 -6.365 0.609 1.00 31.97 228 ASP A N 1
ATOM 1284 C CA . ASP A 1 172 ? 16.905 -7.166 0.104 1.00 35.36 228 ASP A CA 1
ATOM 1285 C C . ASP A 1 172 ? 17.086 -7.600 -1.381 1.00 32.65 228 ASP A C 1
ATOM 1286 O O . ASP A 1 172 ? 16.616 -8.655 -1.793 1.00 33.91 228 ASP A O 1
ATOM 1291 N N . VAL A 1 173 ? 17.781 -6.793 -2.148 1.00 30.09 229 VAL A N 1
ATOM 1292 C CA . VAL A 1 173 ? 18.050 -7.082 -3.547 1.00 32.53 229 VAL A CA 1
ATOM 1293 C C . VAL A 1 173 ? 18.902 -8.339 -3.607 1.00 34.06 229 VAL A C 1
ATOM 1294 O O . VAL A 1 173 ? 18.535 -9.294 -4.248 1.00 33.34 229 VAL A O 1
ATOM 1298 N N . LEU A 1 174 ? 19.991 -8.357 -2.846 1.00 33.47 230 LEU A N 1
ATOM 1299 C CA . LEU A 1 174 ? 20.825 -9.552 -2.775 1.00 33.43 230 LEU A CA 1
ATOM 1300 C C . LEU A 1 174 ? 20.081 -10.767 -2.259 1.00 34.53 230 LEU A C 1
ATOM 1301 O O . LEU A 1 174 ? 20.298 -11.876 -2.725 1.00 34.05 230 LEU A O 1
ATOM 1306 N N . ALA A 1 175 ? 19.162 -10.616 -1.316 1.00 34.44 231 ALA A N 1
ATOM 1307 C CA . ALA A 1 175 ? 18.526 -11.817 -0.753 1.00 33.46 231 ALA A CA 1
ATOM 1308 C C . ALA A 1 175 ? 17.422 -12.360 -1.652 1.00 36.58 231 ALA A C 1
ATOM 1309 O O . ALA A 1 175 ? 17.166 -13.550 -1.662 1.00 36.96 231 ALA A O 1
ATOM 1311 N N . GLN A 1 176 ? 16.768 -11.485 -2.413 1.00 32.16 232 GLN A N 1
ATOM 1312 C CA . GLN A 1 176 ? 15.541 -11.824 -3.074 1.00 33.39 232 GLN A CA 1
ATOM 1313 C C . GLN A 1 176 ? 15.684 -11.970 -4.593 1.00 32.32 232 GLN A C 1
ATOM 1314 O O . GLN A 1 176 ? 14.737 -12.339 -5.269 1.00 31.18 232 GLN A O 1
ATOM 1320 N N . LEU A 1 177 ? 16.839 -11.620 -5.137 1.00 30.99 233 LEU A N 1
ATOM 1321 C CA . LEU A 1 177 ? 17.111 -11.868 -6.586 1.00 33.77 233 LEU A CA 1
ATOM 1322 C C . LEU A 1 177 ? 18.133 -12.994 -6.685 1.00 34.22 233 LEU A C 1
ATOM 1323 O O . LEU A 1 177 ? 19.300 -12.751 -6.886 1.00 28.30 233 LEU A O 1
ATOM 1328 N N . PRO A 1 178 ? 17.671 -14.240 -6.626 1.00 40.76 234 PRO A N 1
ATOM 1329 C CA . PRO A 1 178 ? 18.540 -15.403 -6.476 1.00 47.75 234 PRO A CA 1
ATOM 1330 C C . PRO A 1 178 ? 19.439 -15.742 -7.697 1.00 45.68 234 PRO A C 1
ATOM 1331 O O . PRO A 1 178 ? 20.446 -16.459 -7.543 1.00 50.83 234 PRO A O 1
ATOM 1335 N N . SER A 1 179 ? 19.068 -15.252 -8.883 1.00 41.13 235 SER A N 1
ATOM 1336 C CA . SER A 1 179 ? 19.830 -15.481 -10.116 1.00 34.48 235 SER A CA 1
ATOM 1337 C C . SER A 1 179 ? 20.886 -14.440 -10.400 1.00 29.38 235 SER A C 1
ATOM 1338 O O . SER A 1 179 ? 21.587 -14.570 -11.418 1.00 25.72 235 SER A O 1
ATOM 1341 N N A LEU A 1 180 ? 20.959 -13.371 -9.600 0.50 26.26 236 LEU A N 1
ATOM 1342 N N B LEU A 1 180 ? 20.974 -13.406 -9.576 0.50 26.53 236 LEU A N 1
ATOM 1343 C CA A LEU A 1 180 ? 21.907 -12.307 -9.919 0.50 25.25 236 LEU A CA 1
ATOM 1344 C CA B LEU A 1 180 ? 21.897 -12.325 -9.835 0.50 25.64 236 LEU A CA 1
ATOM 1345 C C A LEU A 1 180 ? 23.321 -12.847 -9.959 0.50 24.95 236 LEU A C 1
ATOM 1346 C C B LEU A 1 180 ? 23.358 -12.784 -9.911 0.50 25.30 236 LEU A C 1
ATOM 1347 O O A LEU A 1 180 ? 23.762 -13.549 -9.043 0.50 25.35 236 LEU A O 1
ATOM 1348 O O B LEU A 1 180 ? 23.882 -13.352 -8.951 0.50 25.83 236 LEU A O 1
ATOM 1357 N N . ARG A 1 181 ? 23.995 -12.517 -11.049 1.00 23.11 237 ARG A N 1
ATOM 1358 C CA . ARG A 1 181 ? 25.392 -12.829 -11.295 1.00 25.01 237 ARG A CA 1
ATOM 1359 C C . ARG A 1 181 ? 26.233 -11.544 -11.302 1.00 23.13 237 ARG A C 1
ATOM 1360 O O . ARG A 1 181 ? 27.442 -11.602 -11.007 1.00 24.20 237 ARG A O 1
ATOM 1368 N N . HIS A 1 182 ? 25.636 -10.419 -11.669 1.00 22.08 238 HIS A N 1
ATOM 1369 C CA A HIS A 1 182 ? 26.419 -9.218 -11.897 0.50 21.32 238 HIS A CA 1
ATOM 1370 C CA B HIS A 1 182 ? 26.405 -9.202 -11.945 0.50 22.04 238 HIS A CA 1
ATOM 1371 C C . HIS A 1 182 ? 25.667 -8.028 -11.338 1.00 21.78 238 HIS A C 1
ATOM 1372 O O . HIS A 1 182 ? 24.541 -7.800 -11.720 1.00 21.41 238 HIS A O 1
ATOM 1385 N N . LEU A 1 183 ? 26.286 -7.352 -10.377 1.00 20.28 239 LEU A N 1
ATOM 1386 C CA . LEU A 1 183 ? 25.698 -6.162 -9.744 1.00 21.00 239 LEU A CA 1
ATOM 1387 C C . LEU A 1 183 ? 26.652 -5.014 -9.795 1.00 21.68 239 LEU A C 1
ATOM 1388 O O . LEU A 1 183 ? 27.793 -5.133 -9.287 1.00 20.24 239 LEU A O 1
ATOM 1393 N N . ASP A 1 184 ? 26.160 -3.884 -10.311 1.00 18.62 240 ASP A N 1
ATOM 1394 C CA . ASP A 1 184 ? 26.910 -2.640 -10.425 1.00 20.78 240 ASP A CA 1
ATOM 1395 C C . ASP A 1 184 ? 26.338 -1.554 -9.584 1.00 22.17 240 ASP A C 1
ATOM 1396 O O . ASP A 1 184 ? 25.237 -1.042 -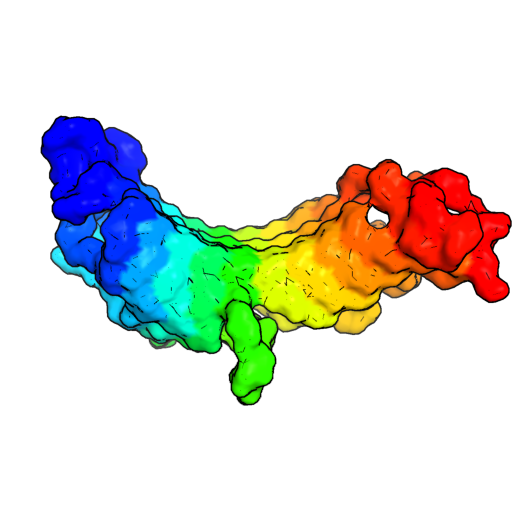9.833 1.00 22.51 240 ASP A O 1
ATOM 1401 N N . LEU A 1 185 ? 27.099 -1.197 -8.533 1.00 20.74 241 LEU A N 1
ATOM 1402 C CA . LEU A 1 185 ? 26.701 -0.097 -7.669 1.00 21.87 241 LEU A CA 1
ATOM 1403 C C . LEU A 1 185 ? 27.801 0.956 -7.644 1.00 21.08 241 LEU A C 1
ATOM 1404 O O . LEU A 1 185 ? 27.922 1.700 -6.665 1.00 21.85 241 LEU A O 1
ATOM 1409 N N . SER A 1 186 ? 28.526 1.059 -8.726 1.00 21.51 242 SER A N 1
ATOM 1410 C CA . SER A 1 186 ? 29.564 2.084 -8.836 1.00 21.96 242 SER A CA 1
ATOM 1411 C C . SER A 1 186 ? 29.043 3.498 -8.807 1.00 22.04 242 SER A C 1
ATOM 1412 O O . SER A 1 186 ? 27.897 3.764 -9.124 1.00 20.82 242 SER A O 1
ATOM 1415 N N . ASN A 1 187 ? 29.878 4.426 -8.364 1.00 20.67 243 ASN A N 1
ATOM 1416 C CA . ASN A 1 187 ? 29.553 5.836 -8.360 1.00 21.91 243 ASN A CA 1
ATOM 1417 C C . ASN A 1 187 ? 28.285 6.194 -7.549 1.00 22.98 243 ASN A C 1
ATOM 1418 O O . ASN A 1 187 ? 27.453 6.992 -7.983 1.00 23.39 243 ASN A O 1
ATOM 1423 N N . ASN A 1 188 ? 28.136 5.564 -6.388 1.00 21.24 244 ASN A N 1
ATOM 1424 C CA . ASN A 1 188 ? 27.097 5.914 -5.462 1.00 22.98 244 ASN A CA 1
ATOM 1425 C C . ASN A 1 188 ? 27.800 6.572 -4.230 1.00 25.43 244 ASN A C 1
ATOM 1426 O O . ASN A 1 188 ? 28.956 7.010 -4.354 1.00 26.04 244 ASN A O 1
ATOM 1431 N N . SER A 1 189 ? 27.158 6.578 -3.081 1.00 25.32 245 SER A N 1
ATOM 1432 C CA . SER A 1 189 ? 27.765 7.138 -1.862 1.00 27.04 245 SER A CA 1
ATOM 1433 C C . SER A 1 189 ? 27.791 6.136 -0.747 1.00 25.57 245 SER A C 1
ATOM 1434 O O . SER A 1 189 ? 27.559 6.473 0.449 1.00 25.11 245 SER A O 1
ATOM 1437 N N . LEU A 1 190 ? 28.050 4.886 -1.071 1.00 24.95 246 LEU A N 1
ATOM 1438 C CA . LEU A 1 190 ? 28.132 3.882 -0.067 1.00 27.33 246 LEU A CA 1
ATOM 1439 C C . LEU A 1 190 ? 29.302 4.168 0.859 1.00 27.97 246 LEU A C 1
ATOM 1440 O O . LEU A 1 190 ? 30.379 4.480 0.367 1.00 25.31 246 LEU A O 1
ATOM 1445 N N . VAL A 1 191 ? 29.075 4.004 2.171 1.00 29.26 247 VAL A N 1
ATOM 1446 C CA . VAL A 1 191 ? 30.159 4.174 3.158 1.00 32.04 247 VAL A CA 1
ATOM 1447 C C . VAL A 1 191 ? 30.661 2.929 3.836 1.00 34.06 247 VAL A C 1
ATOM 1448 O O . VAL A 1 191 ? 31.833 2.887 4.251 1.00 37.12 247 VAL A O 1
ATOM 1452 N N . SER A 1 192 ? 29.843 1.913 3.982 1.00 33.07 248 SER A N 1
ATOM 1453 C CA . SER A 1 192 ? 30.358 0.674 4.521 1.00 35.64 248 SER A CA 1
ATOM 1454 C C . SER A 1 192 ? 29.546 -0.481 4.049 1.00 35.53 248 SER A C 1
ATOM 1455 O O . SER A 1 192 ? 28.469 -0.315 3.461 1.00 37.55 248 SER A O 1
ATOM 1458 N N . LEU A 1 193 ? 30.064 -1.670 4.281 1.00 32.50 249 LEU A N 1
ATOM 1459 C CA . LEU A 1 193 ? 29.375 -2.917 3.894 1.00 32.62 249 LEU A CA 1
ATOM 1460 C C . LEU A 1 193 ? 29.066 -3.753 5.130 1.00 35.20 249 LEU A C 1
ATOM 1461 O O . LEU A 1 193 ? 28.710 -4.948 5.020 1.00 37.00 249 LEU A O 1
ATOM 1466 N N . THR A 1 194 ? 29.250 -3.151 6.300 1.00 38.03 250 THR A N 1
ATOM 1467 C CA . THR A 1 194 ? 29.185 -3.853 7.569 1.00 44.44 250 THR A CA 1
ATOM 1468 C C . THR A 1 194 ? 27.913 -4.662 7.853 1.00 46.42 250 THR A C 1
ATOM 1469 O O . THR A 1 194 ? 28.016 -5.809 8.341 1.00 50.50 250 THR A O 1
ATOM 1473 N N . TYR A 1 195 ? 26.737 -4.106 7.564 1.00 42.93 251 TYR A N 1
ATOM 1474 C CA . TYR A 1 195 ? 25.476 -4.827 7.847 1.00 45.50 251 TYR A CA 1
ATOM 1475 C C . TYR A 1 195 ? 24.923 -5.545 6.618 1.00 44.26 251 TYR A C 1
ATOM 1476 O O . TYR A 1 195 ? 23.752 -5.873 6.559 1.00 45.03 251 TYR A O 1
ATOM 1485 N N . VAL A 1 196 ? 25.785 -5.778 5.645 1.00 41.09 252 VAL A N 1
ATOM 1486 C CA . VAL A 1 196 ? 25.442 -6.517 4.453 1.00 41.49 252 VAL A CA 1
ATOM 1487 C C . VAL A 1 196 ? 26.101 -7.890 4.522 1.00 41.04 252 VAL A C 1
ATOM 1488 O O . VAL A 1 196 ? 27.281 -7.974 4.863 1.00 44.13 252 VAL A O 1
ATOM 1492 N N . SER A 1 197 ? 25.347 -8.953 4.218 1.00 36.96 253 SER A N 1
ATOM 1493 C CA . SER A 1 197 ? 25.868 -10.332 4.280 1.00 39.31 253 SER A CA 1
ATOM 1494 C C . SER A 1 197 ? 26.099 -10.838 2.858 1.00 40.78 253 SER A C 1
ATOM 1495 O O . SER A 1 197 ? 25.157 -10.883 2.075 1.00 40.65 253 SER A O 1
ATOM 1498 N N . PHE A 1 198 ? 27.344 -11.175 2.496 1.00 38.74 254 PHE A N 1
ATOM 1499 C CA . PHE A 1 198 ? 27.594 -11.809 1.200 1.00 39.55 254 PHE A CA 1
ATOM 1500 C C . PHE A 1 198 ? 27.761 -13.320 1.371 1.00 42.93 254 PHE A C 1
ATOM 1501 O O . PHE A 1 198 ? 28.151 -13.988 0.427 1.00 41.31 254 PHE A O 1
ATOM 1509 N N . ARG A 1 199 ? 27.464 -13.845 2.564 1.00 44.76 255 ARG A N 1
ATOM 1510 C CA . ARG A 1 199 ? 27.844 -15.206 2.898 1.00 47.71 255 ARG A CA 1
ATOM 1511 C C . ARG A 1 199 ? 27.298 -16.243 1.907 1.00 48.19 255 ARG A C 1
ATOM 1512 O O . ARG A 1 199 ? 28.050 -17.117 1.467 1.00 48.74 255 ARG A O 1
ATOM 1520 N N . ASN A 1 200 ? 26.011 -16.176 1.571 1.00 43.81 256 ASN A N 1
ATOM 1521 C CA . ASN A 1 200 ? 25.401 -17.203 0.723 1.00 45.69 256 ASN A CA 1
ATOM 1522 C C . ASN A 1 200 ? 25.219 -16.753 -0.757 1.00 40.22 256 ASN A C 1
ATOM 1523 O O . ASN A 1 200 ? 24.408 -17.282 -1.464 1.00 41.30 256 ASN A O 1
ATOM 1528 N N . LEU A 1 201 ? 26.016 -15.806 -1.221 1.00 43.17 257 LEU A N 1
ATOM 1529 C CA . LEU A 1 201 ? 25.817 -15.273 -2.584 1.00 43.48 257 LEU A CA 1
ATOM 1530 C C . LEU A 1 201 ? 26.517 -16.100 -3.700 1.00 47.82 257 LEU A C 1
ATOM 1531 O O . LEU A 1 201 ? 27.261 -15.567 -4.539 1.00 44.39 257 LEU A O 1
ATOM 1536 N N . THR A 1 202 ? 26.201 -17.400 -3.757 1.00 49.38 258 THR A N 1
ATOM 1537 C CA . THR A 1 202 ? 26.961 -18.321 -4.614 1.00 51.92 258 THR A CA 1
ATOM 1538 C C . THR A 1 202 ? 27.001 -17.965 -6.102 1.00 50.62 258 THR A C 1
ATOM 1539 O O . THR A 1 202 ? 27.970 -18.274 -6.785 1.00 51.21 258 THR A O 1
ATOM 1543 N N . HIS A 1 203 ? 25.943 -17.345 -6.611 1.00 46.43 259 HIS A N 1
ATOM 1544 C CA . HIS A 1 203 ? 25.823 -17.124 -8.004 1.00 46.25 259 HIS A CA 1
ATOM 1545 C C . HIS A 1 203 ? 26.537 -15.778 -8.352 1.00 36.15 259 HIS A C 1
ATOM 1546 O O . HIS A 1 203 ? 26.614 -15.493 -9.514 1.00 37.22 259 HIS A O 1
ATOM 1553 N N . LEU A 1 204 ? 26.977 -14.959 -7.383 1.00 30.88 260 LEU A N 1
ATOM 1554 C CA . LEU A 1 204 ? 27.443 -13.575 -7.727 1.00 29.05 260 LEU A CA 1
ATOM 1555 C C . LEU A 1 204 ? 28.868 -13.646 -8.278 1.00 27.28 260 LEU A C 1
ATOM 1556 O O . LEU A 1 204 ? 29.806 -14.077 -7.557 1.00 28.84 260 LEU A O 1
ATOM 1561 N N . GLU A 1 205 ? 29.025 -13.225 -9.529 1.00 24.98 261 GLU A N 1
ATOM 1562 C CA . GLU A 1 205 ? 30.272 -13.330 -10.250 1.00 24.62 261 GLU A CA 1
ATOM 1563 C C . GLU A 1 205 ? 30.979 -12.007 -10.304 1.00 24.80 261 GLU A C 1
ATOM 1564 O O . GLU A 1 205 ? 32.237 -11.996 -10.366 1.00 23.70 261 GLU A O 1
ATOM 1570 N N . SER A 1 206 ? 30.217 -10.915 -10.260 1.00 25.60 262 SER A N 1
ATOM 1571 C CA . SER A 1 206 ? 30.825 -9.637 -10.357 1.00 25.15 262 SER A CA 1
ATOM 1572 C C . SER A 1 206 ? 30.110 -8.560 -9.564 1.00 25.55 262 SER A C 1
ATOM 1573 O O . SER A 1 206 ? 28.921 -8.422 -9.637 1.00 24.83 262 SER A O 1
ATOM 1576 N N . LEU A 1 207 ? 30.872 -7.824 -8.766 1.00 21.64 263 LEU A N 1
ATOM 1577 C CA . LEU A 1 207 ? 30.360 -6.770 -7.924 1.00 21.11 263 LEU A CA 1
ATOM 1578 C C . LEU A 1 207 ? 31.198 -5.466 -8.063 1.00 21.61 263 LEU A C 1
ATOM 1579 O O . LEU A 1 207 ? 32.374 -5.414 -7.694 1.00 20.71 263 LEU A O 1
ATOM 1584 N N . HIS A 1 208 ? 30.591 -4.427 -8.620 1.00 18.75 264 HIS A N 1
ATOM 1585 C CA . HIS A 1 208 ? 31.233 -3.147 -8.902 1.00 21.76 264 HIS A CA 1
ATOM 1586 C C . HIS A 1 208 ? 30.898 -2.142 -7.831 1.00 23.91 264 HIS A C 1
ATOM 1587 O O . HIS A 1 208 ? 29.709 -1.758 -7.660 1.00 21.52 264 HIS A O 1
ATOM 1594 N N . LEU A 1 209 ? 31.919 -1.758 -7.042 1.00 21.70 265 LEU A N 1
ATOM 1595 C CA . LEU A 1 209 ? 31.787 -0.763 -5.999 1.00 22.58 265 LEU A CA 1
ATOM 1596 C C . LEU A 1 209 ? 32.741 0.417 -6.147 1.00 22.97 265 LEU A C 1
ATOM 1597 O O . LEU A 1 209 ? 32.927 1.153 -5.193 1.00 24.12 265 LEU A O 1
ATOM 1602 N N . GLU A 1 210 ? 33.247 0.635 -7.364 1.00 24.03 266 GLU A N 1
ATOM 1603 C CA . GLU A 1 210 ? 34.171 1.736 -7.639 1.00 24.08 266 GLU A CA 1
ATOM 1604 C C . GLU A 1 210 ? 33.463 2.990 -7.347 1.00 25.45 266 GLU A C 1
ATOM 1605 O O . GLU A 1 210 ? 32.209 3.065 -7.520 1.00 21.43 266 GLU A O 1
ATOM 1611 N N . ASP A 1 211 ? 34.257 4.027 -7.029 1.00 23.37 267 ASP A N 1
ATOM 1612 C CA . ASP A 1 211 ? 33.792 5.406 -6.954 1.00 25.17 267 ASP A CA 1
ATOM 1613 C C . ASP A 1 211 ? 32.664 5.604 -5.942 1.00 24.84 267 ASP A C 1
ATOM 1614 O O . ASP A 1 211 ? 31.770 6.421 -6.157 1.00 26.61 267 ASP A O 1
ATOM 1619 N N . ASN A 1 212 ? 32.740 4.915 -4.817 1.00 24.12 268 ASN A N 1
ATOM 1620 C CA . ASN A 1 212 ? 31.859 5.086 -3.692 1.00 22.96 268 ASN A CA 1
ATOM 1621 C C . ASN A 1 212 ? 32.584 5.871 -2.561 1.00 26.02 268 ASN A C 1
ATOM 1622 O O . ASN A 1 212 ? 33.531 6.624 -2.855 1.00 26.28 268 ASN A O 1
ATOM 1627 N N . ALA A 1 213 ? 32.146 5.755 -1.323 1.00 26.32 269 ALA A N 1
ATOM 1628 C CA . ALA A 1 213 ? 32.810 6.508 -0.249 1.00 27.61 269 ALA A CA 1
ATOM 1629 C C . ALA A 1 213 ? 33.273 5.576 0.888 1.00 26.55 269 ALA A C 1
ATOM 1630 O O . ALA A 1 213 ? 33.258 5.897 2.082 1.00 27.50 269 ALA A O 1
ATOM 1632 N N . LEU A 1 214 ? 33.676 4.400 0.474 1.00 26.01 270 LEU A N 1
ATOM 1633 C CA . LEU A 1 214 ? 34.080 3.359 1.377 1.00 25.75 270 LEU A CA 1
ATOM 1634 C C . LEU A 1 214 ? 35.419 3.737 2.025 1.00 26.13 270 LEU A C 1
ATOM 1635 O O . LEU A 1 214 ? 36.364 4.129 1.320 1.00 26.13 270 LEU A O 1
ATOM 1640 N N . LYS A 1 215 ? 35.466 3.600 3.338 1.00 26.33 271 LYS A N 1
ATOM 1641 C CA . LYS A 1 215 ? 36.638 3.895 4.148 1.00 29.32 271 LYS A CA 1
ATOM 1642 C C . LYS A 1 215 ? 37.512 2.669 4.440 1.00 28.09 271 LYS A C 1
ATOM 1643 O O . LYS A 1 215 ? 38.736 2.783 4.534 1.00 29.43 271 LYS A O 1
ATOM 1649 N N . VAL A 1 216 ? 36.887 1.511 4.626 1.00 28.94 272 VAL A N 1
ATOM 1650 C CA . VAL A 1 216 ? 37.640 0.322 5.012 1.00 30.36 272 VAL A CA 1
ATOM 1651 C C . VAL A 1 216 ? 36.699 -0.859 4.905 1.00 30.28 272 VAL A C 1
ATOM 1652 O O . VAL A 1 216 ? 35.470 -0.713 4.984 1.00 29.85 272 VAL A O 1
ATOM 1656 N N . LEU A 1 217 ? 37.242 -2.030 4.620 1.00 29.67 273 LEU A N 1
ATOM 1657 C CA . LEU A 1 217 ? 36.517 -3.263 4.815 1.00 30.39 273 LEU A CA 1
ATOM 1658 C C . LEU A 1 217 ? 37.040 -3.939 6.102 1.00 34.36 273 LEU A C 1
ATOM 1659 O O . LEU A 1 217 ? 38.233 -4.202 6.262 1.00 30.72 273 LEU A O 1
ATOM 1664 N N . HIS A 1 218 ? 36.111 -4.314 6.990 1.00 36.05 274 HIS A N 1
ATOM 1665 C CA . HIS A 1 218 ? 36.459 -4.941 8.252 1.00 37.68 274 HIS A CA 1
ATOM 1666 C C . HIS A 1 218 ? 36.498 -6.440 8.094 1.00 36.89 274 HIS A C 1
ATOM 1667 O O . HIS A 1 218 ? 36.065 -6.994 7.106 1.00 33.93 274 HIS A O 1
ATOM 1674 N N . ASN A 1 219 ? 37.001 -7.117 9.119 1.00 44.05 275 ASN A N 1
ATOM 1675 C CA . ASN A 1 219 ? 37.256 -8.531 8.991 1.00 44.10 275 ASN A CA 1
ATOM 1676 C C . ASN A 1 219 ? 36.033 -9.325 8.657 1.00 43.06 275 ASN A C 1
ATOM 1677 O O . ASN A 1 219 ? 36.123 -10.305 7.937 1.00 42.11 275 ASN A O 1
ATOM 1682 N N . GLY A 1 220 ? 34.872 -8.938 9.203 1.00 44.72 276 GLY A N 1
ATOM 1683 C CA . GLY A 1 220 ? 33.650 -9.639 8.870 1.00 43.34 276 GLY A CA 1
ATOM 1684 C C . GLY A 1 220 ? 33.362 -9.783 7.389 1.00 42.14 276 GLY A C 1
ATOM 1685 O O . GLY A 1 220 ? 33.091 -10.883 6.897 1.00 43.95 276 GLY A O 1
ATOM 1686 N N . THR A 1 221 ? 33.374 -8.660 6.668 1.00 35.32 277 THR A N 1
ATOM 1687 C CA . THR A 1 221 ? 33.142 -8.663 5.239 1.00 36.00 277 THR A CA 1
ATOM 1688 C C . THR A 1 221 ? 34.278 -9.428 4.468 1.00 35.88 277 THR A C 1
ATOM 1689 O O . THR A 1 221 ? 34.028 -10.134 3.506 1.00 38.40 277 THR A O 1
ATOM 1693 N N . LEU A 1 222 ? 35.498 -9.212 4.908 1.00 38.89 278 LEU A N 1
ATOM 1694 C CA . LEU A 1 222 ? 36.681 -9.863 4.282 1.00 44.65 278 LEU A CA 1
ATOM 1695 C C . LEU A 1 222 ? 36.504 -11.380 4.385 1.00 46.40 278 LEU A C 1
ATOM 1696 O O . LEU A 1 222 ? 36.581 -12.096 3.362 1.00 48.67 278 LEU A O 1
ATOM 1701 N N . ALA A 1 223 ? 36.141 -11.825 5.601 1.00 49.58 279 ALA A N 1
ATOM 1702 C CA . ALA A 1 223 ? 35.832 -13.240 5.879 1.00 49.84 279 ALA A CA 1
ATOM 1703 C C . ALA A 1 223 ? 34.831 -13.822 4.885 1.00 49.64 279 ALA A C 1
ATOM 1704 O O . ALA A 1 223 ? 35.067 -14.873 4.330 1.00 47.66 279 ALA A O 1
ATOM 1706 N N . GLU A 1 224 ? 33.727 -13.115 4.624 1.00 47.63 280 GLU A N 1
ATOM 1707 C CA . GLU A 1 224 ? 32.666 -13.617 3.739 1.00 42.90 280 GLU A CA 1
ATOM 1708 C C . GLU A 1 224 ? 33.014 -13.614 2.260 1.00 47.86 280 GLU A C 1
ATOM 1709 O O . GLU A 1 224 ? 32.480 -14.410 1.459 1.00 44.90 280 GLU A O 1
ATOM 1715 N N . LEU A 1 225 ? 33.772 -12.593 1.873 1.00 49.97 281 LEU A N 1
ATOM 1716 C CA . LEU A 1 225 ? 34.389 -12.540 0.562 1.00 49.06 281 LEU A CA 1
ATOM 1717 C C . LEU A 1 225 ? 35.523 -13.546 0.461 1.00 46.89 281 LEU A C 1
ATOM 1718 O O . LEU A 1 225 ? 35.653 -14.199 -0.550 1.00 48.54 281 LEU A O 1
ATOM 1723 N N . GLN A 1 226 ? 36.342 -13.667 1.507 1.00 53.23 282 GLN A N 1
ATOM 1724 C CA . GLN A 1 226 ? 37.398 -14.727 1.574 1.00 55.26 282 GLN A CA 1
ATOM 1725 C C . GLN A 1 226 ? 36.855 -16.115 1.255 1.00 56.07 282 GLN A C 1
ATOM 1726 O O . GLN A 1 226 ? 37.632 -17.058 1.052 1.00 52.70 282 GLN A O 1
ATOM 1732 N N . GLY A 1 227 ? 35.527 -16.264 1.319 1.00 59.93 283 GLY A N 1
ATOM 1733 C CA . GLY A 1 227 ? 34.867 -17.562 1.168 1.00 58.68 283 GLY A CA 1
ATOM 1734 C C . GLY A 1 227 ? 33.975 -17.658 -0.037 1.00 57.21 283 GLY A C 1
ATOM 1735 O O . GLY A 1 227 ? 33.231 -18.622 -0.198 1.00 56.39 283 GLY A O 1
ATOM 1736 N N . LEU A 1 228 ? 34.026 -16.645 -0.892 1.00 56.76 284 LEU A N 1
ATOM 1737 C CA . LEU A 1 228 ? 33.401 -16.715 -2.187 1.00 54.04 284 LEU A CA 1
ATOM 1738 C C . LEU A 1 228 ? 34.573 -16.820 -3.177 1.00 59.70 284 LEU A C 1
ATOM 1739 O O . LEU A 1 228 ? 35.266 -15.816 -3.471 1.00 49.71 284 LEU A O 1
ATOM 1744 N N . PRO A 1 229 ? 34.823 -18.034 -3.690 1.00 56.60 285 PRO A N 1
ATOM 1745 C CA . PRO A 1 229 ? 35.968 -18.096 -4.615 1.00 65.38 285 PRO A CA 1
ATOM 1746 C C . PRO A 1 229 ? 35.712 -17.340 -5.936 1.00 63.92 285 PRO A C 1
ATOM 1747 O O . PRO A 1 229 ? 36.622 -16.656 -6.429 1.00 71.62 285 PRO A O 1
ATOM 1751 N N . HIS A 1 230 ? 34.464 -17.376 -6.425 1.00 59.76 286 HIS A N 1
ATOM 1752 C CA . HIS A 1 230 ? 34.144 -17.105 -7.844 1.00 51.59 286 HIS A CA 1
ATOM 1753 C C . HIS A 1 230 ? 33.681 -15.672 -8.132 1.00 46.69 286 HIS A C 1
ATOM 1754 O O . HIS A 1 230 ? 33.117 -15.411 -9.168 1.00 47.19 286 HIS A O 1
ATOM 1761 N N . ILE A 1 231 ? 33.955 -14.767 -7.230 1.00 36.95 287 ILE A N 1
ATOM 1762 C CA . ILE A 1 231 ? 33.524 -13.378 -7.399 1.00 32.08 287 ILE A CA 1
ATOM 1763 C C . ILE A 1 231 ? 34.711 -12.528 -7.776 1.00 32.50 287 ILE A C 1
ATOM 1764 O O . ILE A 1 231 ? 35.836 -12.770 -7.307 1.00 33.05 287 ILE A O 1
ATOM 1769 N N . ARG A 1 232 ? 34.426 -11.485 -8.542 1.00 29.11 288 ARG A N 1
ATOM 1770 C CA . ARG A 1 232 ? 35.344 -10.455 -8.899 1.00 26.53 288 ARG A CA 1
ATOM 1771 C C . ARG A 1 232 ? 34.752 -9.213 -8.285 1.00 25.92 288 ARG A C 1
ATOM 1772 O O . ARG A 1 232 ? 33.598 -8.847 -8.622 1.00 24.51 288 ARG A O 1
ATOM 1780 N N . VAL A 1 233 ? 35.494 -8.544 -7.418 1.00 22.93 289 VAL A N 1
ATOM 1781 C CA . VAL A 1 233 ? 35.030 -7.270 -6.840 1.00 22.04 289 VAL A CA 1
ATOM 1782 C C . VAL A 1 233 ? 35.884 -6.121 -7.314 1.00 22.51 289 VAL A C 1
ATOM 1783 O O . VAL A 1 233 ? 37.144 -6.226 -7.386 1.00 21.62 289 VAL A O 1
ATOM 1787 N N . PHE A 1 234 ? 35.236 -4.998 -7.600 1.00 21.09 290 PHE A N 1
ATOM 1788 C CA . PHE A 1 234 ? 35.908 -3.828 -8.178 1.00 21.97 290 PHE A CA 1
ATOM 1789 C C . PHE A 1 234 ? 35.781 -2.705 -7.165 1.00 23.12 290 PHE A C 1
ATOM 1790 O O . PHE A 1 234 ? 34.634 -2.315 -6.798 1.00 23.15 290 PHE A O 1
ATOM 1798 N N . LEU A 1 235 ? 36.944 -2.166 -6.713 1.00 21.72 291 LEU A N 1
ATOM 1799 C CA . LEU A 1 235 ? 37.015 -1.235 -5.544 1.00 23.26 291 LEU A CA 1
ATOM 1800 C C . LEU A 1 235 ? 37.706 0.099 -5.774 1.00 23.75 291 LEU A C 1
ATOM 1801 O O . LEU A 1 235 ? 37.904 0.862 -4.830 1.00 24.32 291 LEU A O 1
ATOM 1806 N N . ASP A 1 236 ? 38.040 0.325 -7.032 1.00 25.46 292 ASP A N 1
ATOM 1807 C CA . ASP A 1 236 ? 38.805 1.489 -7.481 1.00 29.61 292 ASP A CA 1
ATOM 1808 C C . ASP A 1 236 ? 38.197 2.808 -6.991 1.00 27.93 292 ASP A C 1
ATOM 1809 O O . ASP A 1 236 ? 36.947 2.982 -6.921 1.00 24.48 292 ASP A O 1
ATOM 1814 N N A ASN A 1 237 ? 39.067 3.767 -6.710 0.50 25.69 293 ASN A N 1
ATOM 1815 N N B ASN A 1 237 ? 39.081 3.730 -6.633 0.50 27.34 293 ASN A N 1
ATOM 1816 C CA A ASN A 1 237 ? 38.640 5.115 -6.347 0.50 26.78 293 ASN A CA 1
ATOM 1817 C CA B ASN A 1 237 ? 38.707 5.111 -6.344 0.50 29.63 293 ASN A CA 1
ATOM 1818 C C A ASN A 1 237 ? 37.591 5.148 -5.219 0.50 26.16 293 ASN A C 1
ATOM 1819 C C B ASN A 1 237 ? 37.769 5.318 -5.134 0.50 28.62 293 ASN A C 1
ATOM 1820 O O A ASN A 1 237 ? 36.490 5.661 -5.401 0.50 24.27 293 ASN A O 1
ATOM 1821 O O B ASN A 1 237 ? 36.965 6.225 -5.123 0.50 30.93 293 ASN A O 1
ATOM 1830 N N . ASN A 1 238 ? 37.898 4.487 -4.111 1.00 25.40 294 ASN A N 1
ATOM 1831 C CA . ASN A 1 238 ? 37.244 4.748 -2.863 1.00 25.65 294 ASN A CA 1
ATOM 1832 C C . ASN A 1 238 ? 38.257 5.488 -1.948 1.00 27.01 294 ASN A C 1
ATOM 1833 O O . ASN A 1 238 ? 39.451 5.281 -2.102 1.00 25.98 294 ASN A O 1
ATOM 1838 N N . PRO A 1 239 ? 37.767 6.319 -1.003 1.00 26.79 295 PRO A N 1
ATOM 1839 C CA . PRO A 1 239 ? 38.637 7.135 -0.160 1.00 27.90 295 PRO A CA 1
ATOM 1840 C C . PRO A 1 239 ? 39.124 6.390 1.070 1.00 27.42 295 PRO A C 1
ATOM 1841 O O . PRO A 1 239 ? 38.746 6.704 2.183 1.00 27.94 295 PRO A O 1
ATOM 1845 N N . TRP A 1 240 ? 39.904 5.321 0.854 1.00 25.33 296 TRP A N 1
ATOM 1846 C CA . TRP A 1 240 ? 40.403 4.495 1.922 1.00 25.96 296 TRP A CA 1
ATOM 1847 C C . TRP A 1 240 ? 41.148 5.218 3.020 1.00 26.47 296 TRP A C 1
ATOM 1848 O O . TRP A 1 240 ? 41.933 6.125 2.762 1.00 26.89 296 TRP A O 1
ATOM 1859 N N . VAL A 1 241 ? 40.856 4.816 4.254 1.00 26.89 297 VAL A N 1
ATOM 1860 C CA . VAL A 1 241 ? 41.503 5.357 5.438 1.00 28.55 297 VAL A CA 1
ATOM 1861 C C . VAL A 1 241 ? 42.492 4.293 5.966 1.00 27.98 297 VAL A C 1
ATOM 1862 O O . VAL A 1 241 ? 42.114 3.199 6.466 1.00 30.16 297 VAL A O 1
ATOM 1866 N N . CYS A 1 242 ? 43.758 4.613 5.775 1.00 29.95 298 CYS A N 1
ATOM 1867 C CA . CYS A 1 242 ? 44.893 3.771 6.069 1.00 30.27 298 CYS A CA 1
ATOM 1868 C C . CYS A 1 242 ? 45.413 4.049 7.480 1.00 31.87 298 CYS A C 1
ATOM 1869 O O . CYS A 1 242 ? 46.470 4.658 7.678 1.00 29.32 298 CYS A O 1
ATOM 1872 N N . ASP A 1 243 ? 44.594 3.654 8.458 1.00 34.62 299 ASP A N 1
ATOM 1873 C CA . ASP A 1 243 ? 45.004 3.683 9.874 1.00 34.96 299 ASP A CA 1
ATOM 1874 C C . ASP A 1 243 ? 45.039 2.223 10.368 1.00 35.42 299 ASP A C 1
ATOM 1875 O O . ASP A 1 243 ? 45.020 1.277 9.555 1.00 35.07 299 ASP A O 1
ATOM 1880 N N . CYS A 1 244 ? 45.080 2.003 11.689 1.00 36.77 300 CYS A N 1
ATOM 1881 C CA . CYS A 1 244 ? 45.260 0.627 12.169 1.00 39.13 300 CYS A CA 1
ATOM 1882 C C . CYS A 1 244 ? 44.078 -0.277 11.841 1.00 37.25 300 CYS A C 1
ATOM 1883 O O . CYS A 1 244 ? 44.247 -1.485 11.775 1.00 38.47 300 CYS A O 1
ATOM 1886 N N . HIS A 1 245 ? 42.898 0.287 11.557 1.00 36.27 301 HIS A N 1
ATOM 1887 C CA . HIS A 1 245 ? 41.710 -0.533 11.207 1.00 36.08 301 HIS A CA 1
ATOM 1888 C C . HIS A 1 245 ? 41.766 -1.116 9.787 1.00 33.75 301 HIS A C 1
ATOM 1889 O O . HIS A 1 245 ? 40.989 -1.992 9.448 1.00 33.59 301 HIS A O 1
ATOM 1896 N N . MET A 1 246 ? 42.726 -0.629 9.005 1.00 32.68 302 MET A N 1
ATOM 1897 C CA . MET A 1 246 ? 42.976 -1.056 7.621 1.00 32.66 302 MET A CA 1
ATOM 1898 C C . MET A 1 246 ? 43.889 -2.292 7.572 1.00 32.41 302 MET A C 1
ATOM 1899 O O . MET A 1 246 ? 44.062 -2.907 6.517 1.00 31.55 302 MET A O 1
ATOM 1904 N N . ALA A 1 247 ? 44.393 -2.731 8.731 1.00 33.46 303 ALA A N 1
ATOM 1905 C CA . ALA A 1 247 ? 45.445 -3.744 8.753 1.00 35.24 303 ALA A CA 1
ATOM 1906 C C . ALA A 1 247 ? 44.957 -5.041 8.186 1.00 32.95 303 ALA A C 1
ATOM 1907 O O . ALA A 1 247 ? 45.628 -5.633 7.342 1.00 33.90 303 ALA A O 1
ATOM 1909 N N . ASP A 1 248 ? 43.766 -5.479 8.618 1.00 31.93 304 ASP A N 1
ATOM 1910 C CA . ASP A 1 248 ? 43.183 -6.719 8.106 1.00 31.44 304 ASP A CA 1
ATOM 1911 C C . ASP A 1 248 ? 42.950 -6.692 6.591 1.00 30.08 304 ASP A C 1
ATOM 1912 O O . ASP A 1 248 ? 43.145 -7.692 5.888 1.00 30.06 304 ASP A O 1
ATOM 1917 N N . MET A 1 249 ? 42.463 -5.564 6.089 1.00 27.59 305 MET A N 1
ATOM 1918 C CA . MET A 1 249 ? 42.152 -5.451 4.699 1.00 27.75 305 MET A CA 1
ATOM 1919 C C . MET A 1 249 ? 43.434 -5.504 3.846 1.00 27.26 305 MET A C 1
ATOM 1920 O O . MET A 1 249 ? 43.446 -6.103 2.769 1.00 28.37 305 MET A O 1
ATOM 1925 N N . VAL A 1 250 ? 44.489 -4.837 4.293 1.00 28.35 306 VAL A N 1
ATOM 1926 C CA . VAL A 1 250 ? 45.749 -4.850 3.532 1.00 28.22 306 VAL A CA 1
ATOM 1927 C C . VAL A 1 250 ? 46.330 -6.273 3.491 1.00 29.01 306 VAL A C 1
ATOM 1928 O O . VAL A 1 250 ? 46.748 -6.758 2.430 1.00 27.70 306 VAL A O 1
ATOM 1932 N N . THR A 1 251 ? 46.327 -6.943 4.645 1.00 30.67 307 THR A N 1
ATOM 1933 C CA . THR A 1 251 ? 46.744 -8.352 4.682 1.00 32.04 307 THR A CA 1
ATOM 1934 C C . THR A 1 251 ? 45.970 -9.205 3.686 1.00 31.71 307 THR A C 1
ATOM 1935 O O . THR A 1 251 ? 46.556 -9.977 2.929 1.00 31.77 307 THR A O 1
ATOM 1939 N N . TRP A 1 252 ? 44.647 -9.091 3.718 1.00 31.03 308 TRP A N 1
ATOM 1940 C CA . TRP A 1 252 ? 43.809 -9.798 2.786 1.00 31.99 308 TRP A CA 1
ATOM 1941 C C . TRP A 1 252 ? 44.094 -9.435 1.339 1.00 29.03 308 TRP A C 1
ATOM 1942 O O . TRP A 1 252 ? 44.188 -10.261 0.460 1.00 29.31 308 TRP A O 1
ATOM 1953 N N . LEU A 1 253 ? 44.229 -8.147 1.067 1.00 27.93 309 LEU A N 1
ATOM 1954 C CA . LEU A 1 253 ? 44.454 -7.721 -0.274 1.00 28.40 309 LEU A CA 1
ATOM 1955 C C . LEU A 1 253 ? 45.705 -8.326 -0.918 1.00 28.52 309 LEU A C 1
ATOM 1956 O O . LEU A 1 253 ? 45.733 -8.650 -2.127 1.00 27.30 309 LEU A O 1
ATOM 1961 N N . LYS A 1 254 ? 46.751 -8.469 -0.126 1.00 27.19 310 LYS A N 1
ATOM 1962 C CA . LYS A 1 254 ? 47.964 -9.074 -0.597 1.00 29.75 310 LYS A CA 1
ATOM 1963 C C . LYS A 1 254 ? 47.761 -10.561 -0.958 1.00 31.56 310 LYS A C 1
ATOM 1964 O O . LYS A 1 254 ? 48.487 -11.073 -1.790 1.00 33.75 310 LYS A O 1
ATOM 1970 N N . GLU A 1 255 ? 46.846 -11.248 -0.301 1.00 30.25 311 GLU A N 1
ATOM 1971 C CA . GLU A 1 255 ? 46.650 -12.678 -0.530 1.00 33.89 311 GLU A CA 1
ATOM 1972 C C . GLU A 1 255 ? 45.604 -12.976 -1.611 1.00 32.81 311 GLU A C 1
ATOM 1973 O O . GLU A 1 255 ? 45.647 -14.012 -2.252 1.00 33.75 311 GLU A O 1
ATOM 1979 N N . THR A 1 256 ? 44.628 -12.093 -1.741 1.00 32.74 312 THR A N 1
ATOM 1980 C CA . THR A 1 256 ? 43.387 -12.429 -2.458 1.00 32.51 312 THR A CA 1
ATOM 1981 C C . THR A 1 256 ? 43.491 -12.333 -3.965 1.00 34.04 312 THR A C 1
ATOM 1982 O O . THR A 1 256 ? 44.294 -11.562 -4.512 1.00 32.25 312 THR A O 1
ATOM 1986 N N . GLU A 1 257 ? 42.665 -13.137 -4.650 1.00 33.92 313 GLU A N 1
ATOM 1987 C CA . GLU A 1 257 ? 42.462 -12.986 -6.041 1.00 34.96 313 GLU A CA 1
ATOM 1988 C C . GLU A 1 257 ? 41.060 -12.344 -6.400 1.00 32.96 313 GLU A C 1
ATOM 1989 O O . GLU A 1 257 ? 40.803 -12.082 -7.534 1.00 34.26 313 GLU A O 1
ATOM 1995 N N . VAL A 1 258 ? 40.247 -12.075 -5.405 1.00 32.98 314 VAL A N 1
ATOM 1996 C CA . VAL A 1 258 ? 38.859 -11.562 -5.563 1.00 32.73 314 VAL A CA 1
ATOM 1997 C C . VAL A 1 258 ? 38.827 -10.147 -6.146 1.00 33.61 314 VAL A C 1
ATOM 1998 O O . VAL A 1 258 ? 37.924 -9.822 -6.927 1.00 30.35 314 VAL A O 1
ATOM 2002 N N . VAL A 1 259 ? 39.797 -9.323 -5.767 1.00 28.42 315 VAL A N 1
ATOM 2003 C CA . VAL A 1 259 ? 39.748 -7.886 -6.121 1.00 27.87 315 VAL A CA 1
ATOM 2004 C C . VAL A 1 259 ? 40.430 -7.588 -7.436 1.00 28.71 315 VAL A C 1
ATOM 2005 O O . VAL A 1 259 ? 41.631 -7.818 -7.591 1.00 29.46 315 VAL A O 1
ATOM 2009 N N . GLN A 1 260 ? 39.676 -7.015 -8.379 1.00 27.70 316 GLN A N 1
ATOM 2010 C CA . GLN A 1 260 ? 40.169 -6.775 -9.702 1.00 27.77 316 GLN A CA 1
ATOM 2011 C C . GLN A 1 260 ? 40.868 -5.484 -9.695 1.00 29.01 316 GLN A C 1
ATOM 2012 O O . GLN A 1 260 ? 40.326 -4.525 -9.195 1.00 28.82 316 GLN A O 1
ATOM 2018 N N . GLY A 1 261 ? 42.061 -5.441 -10.281 1.00 29.40 317 GLY A N 1
ATOM 2019 C CA . GLY A 1 261 ? 42.747 -4.157 -10.392 1.00 31.24 317 GLY A CA 1
ATOM 2020 C C . GLY A 1 261 ? 43.272 -3.688 -9.019 1.00 28.80 317 GLY A C 1
ATOM 2021 O O . GLY A 1 261 ? 43.325 -2.527 -8.752 1.00 26.52 317 GLY A O 1
ATOM 2022 N N . LYS A 1 262 ? 43.648 -4.625 -8.175 1.00 25.84 318 LYS A N 1
ATOM 2023 C CA . LYS A 1 262 ? 43.921 -4.301 -6.753 1.00 27.54 318 LYS A CA 1
ATOM 2024 C C . LYS A 1 262 ? 45.116 -3.394 -6.618 1.00 28.04 318 LYS A C 1
ATOM 2025 O O . LYS A 1 262 ? 45.244 -2.686 -5.647 1.00 25.49 318 LYS A O 1
ATOM 2031 N N . ASP A 1 263 ? 45.957 -3.371 -7.650 1.00 27.99 319 ASP A N 1
ATOM 2032 C CA . ASP A 1 263 ? 47.115 -2.533 -7.672 1.00 30.55 319 ASP A CA 1
ATOM 2033 C C . ASP A 1 263 ? 46.757 -1.079 -7.737 1.00 28.16 319 ASP A C 1
ATOM 2034 O O . ASP A 1 263 ? 47.602 -0.270 -7.433 1.00 28.44 319 ASP A O 1
ATOM 2039 N N . ARG A 1 264 ? 45.520 -0.721 -8.107 1.00 26.13 320 ARG A N 1
ATOM 2040 C CA . ARG A 1 264 ? 45.178 0.692 -8.206 1.00 26.87 320 ARG A CA 1
ATOM 2041 C C . ARG A 1 264 ? 44.689 1.354 -6.938 1.00 27.47 320 ARG A C 1
ATOM 2042 O O . ARG A 1 264 ? 44.535 2.596 -6.897 1.00 29.18 320 ARG A O 1
ATOM 2050 N N . LEU A 1 265 ? 44.385 0.567 -5.921 1.00 25.71 321 LEU A N 1
ATOM 2051 C CA . LEU A 1 265 ? 43.784 1.102 -4.693 1.00 25.74 321 LEU A CA 1
ATOM 2052 C C . LEU A 1 265 ? 44.787 1.943 -3.930 1.00 26.54 321 LEU A C 1
ATOM 2053 O O . LEU A 1 265 ? 45.919 1.470 -3.688 1.00 26.61 321 LEU A O 1
ATOM 2058 N N . THR A 1 266 ? 44.383 3.167 -3.556 1.00 26.36 322 THR A N 1
ATOM 2059 C CA . THR A 1 266 ? 45.255 4.078 -2.818 1.00 26.92 322 THR A CA 1
ATOM 2060 C C . THR A 1 266 ? 44.535 4.719 -1.612 1.00 28.11 322 THR A C 1
ATOM 2061 O O . THR A 1 266 ? 43.280 4.862 -1.620 1.00 27.81 322 THR A O 1
ATOM 2065 N N . CYS A 1 267 ? 45.315 5.148 -0.617 1.00 27.52 323 CYS A N 1
ATOM 2066 C CA . CYS A 1 267 ? 44.801 5.758 0.602 1.00 29.31 323 CYS A CA 1
ATOM 2067 C C . CYS A 1 267 ? 44.379 7.146 0.245 1.00 28.80 323 CYS A C 1
ATOM 2068 O O . CYS A 1 267 ? 45.078 7.835 -0.509 1.00 30.45 323 CYS A O 1
ATOM 2071 N N . ALA A 1 268 ? 43.267 7.570 0.810 1.00 29.39 324 ALA A N 1
ATOM 2072 C CA . ALA A 1 268 ? 42.902 8.988 0.800 1.00 30.92 324 ALA A CA 1
ATOM 2073 C C . ALA A 1 268 ? 43.299 9.708 2.093 1.00 33.27 324 ALA A C 1
ATOM 2074 O O . ALA A 1 268 ? 43.592 10.905 2.055 1.00 33.48 324 ALA A O 1
ATOM 2076 N N . TYR A 1 269 ? 43.239 8.991 3.234 1.00 32.95 325 TYR A N 1
ATOM 2077 C CA . TYR A 1 269 ? 43.583 9.485 4.561 1.00 34.70 325 TYR A CA 1
ATOM 2078 C C . TYR A 1 269 ? 44.343 8.397 5.331 1.00 34.02 325 TYR A C 1
ATOM 2079 O O . TYR A 1 269 ? 44.326 7.224 4.916 1.00 33.50 325 TYR A O 1
ATOM 2088 N N . PRO A 1 270 ? 45.044 8.785 6.427 1.00 35.32 326 PRO A N 1
ATOM 2089 C CA . PRO A 1 270 ? 45.310 10.163 6.846 1.00 37.08 326 PRO A CA 1
ATOM 2090 C C . PRO A 1 270 ? 46.282 10.860 5.929 1.00 37.18 326 PRO A C 1
ATOM 2091 O O . PRO A 1 270 ? 46.764 10.271 4.951 1.00 32.58 326 PRO A O 1
ATOM 2095 N N . GLU A 1 271 ? 46.550 12.121 6.231 1.00 39.17 327 GLU A N 1
ATOM 2096 C CA . GLU A 1 271 ? 47.425 12.966 5.410 1.00 42.00 327 GLU A CA 1
ATOM 2097 C C . GLU A 1 271 ? 48.779 12.327 5.079 1.00 41.52 327 GLU A C 1
ATOM 2098 O O . GLU A 1 271 ? 49.214 12.372 3.948 1.00 37.73 327 GLU A O 1
ATOM 2104 N N . LYS A 1 272 ? 49.458 11.755 6.081 1.00 40.73 328 LYS A N 1
ATOM 2105 C CA . LYS A 1 272 ? 50.769 11.142 5.848 1.00 41.18 328 LYS A CA 1
ATOM 2106 C C . LYS A 1 272 ? 50.730 9.893 4.907 1.00 38.22 328 LYS A C 1
ATOM 2107 O O . LYS A 1 272 ? 51.766 9.498 4.357 1.00 37.35 328 LYS A O 1
ATOM 2113 N N . MET A 1 273 ? 49.558 9.287 4.731 1.00 35.35 329 MET A N 1
ATOM 2114 C CA . MET A 1 273 ? 49.412 8.134 3.828 1.00 34.68 329 MET A CA 1
ATOM 2115 C C . MET A 1 273 ? 48.745 8.536 2.500 1.00 35.54 329 MET A C 1
ATOM 2116 O O . MET A 1 273 ? 48.563 7.682 1.649 1.00 29.41 329 MET A O 1
ATOM 2121 N N . ARG A 1 274 ? 48.422 9.828 2.308 1.00 35.87 330 ARG A N 1
ATOM 2122 C CA . ARG A 1 274 ? 47.561 10.172 1.152 1.00 39.52 330 ARG A CA 1
ATOM 2123 C C . ARG A 1 274 ? 48.224 9.721 -0.140 1.00 35.89 330 ARG A C 1
ATOM 2124 O O . ARG A 1 274 ? 49.379 9.978 -0.357 1.00 34.96 330 ARG A O 1
ATOM 2132 N N . ASN A 1 275 ? 47.476 9.043 -0.991 1.00 35.21 331 ASN A N 1
ATOM 2133 C CA . ASN A 1 275 ? 47.952 8.530 -2.287 1.00 35.53 331 ASN A CA 1
ATOM 2134 C C . ASN A 1 275 ? 48.891 7.332 -2.262 1.00 35.86 331 ASN A C 1
ATOM 2135 O O . ASN A 1 275 ? 49.322 6.841 -3.326 1.00 32.49 331 ASN A O 1
ATOM 2140 N N . ARG A 1 276 ? 49.171 6.799 -1.073 1.00 32.86 332 ARG A N 1
ATOM 2141 C CA . ARG A 1 276 ? 49.987 5.598 -1.001 1.00 32.92 332 ARG A CA 1
ATOM 2142 C C . ARG A 1 276 ? 49.162 4.429 -1.525 1.00 29.66 332 ARG A C 1
ATOM 2143 O O . ARG A 1 276 ? 47.941 4.364 -1.333 1.00 28.53 332 ARG A O 1
ATOM 2151 N N . VAL A 1 277 ? 49.857 3.498 -2.166 1.00 27.95 333 VAL A N 1
ATOM 2152 C CA . VAL A 1 277 ? 49.270 2.292 -2.766 1.00 25.84 333 VAL A CA 1
ATOM 2153 C C . VAL A 1 277 ? 49.069 1.205 -1.704 1.00 24.97 333 VAL A C 1
ATOM 2154 O O . VAL A 1 277 ? 50.067 0.845 -1.052 1.00 23.68 333 VAL A O 1
ATOM 2158 N N . LEU A 1 278 ? 47.821 0.735 -1.496 1.00 24.63 334 LEU A N 1
ATOM 2159 C CA . LEU A 1 278 ? 47.502 -0.193 -0.383 1.00 26.03 334 LEU A CA 1
ATOM 2160 C C . LEU A 1 278 ? 48.342 -1.457 -0.386 1.00 24.98 334 LEU A C 1
ATOM 2161 O O . LEU A 1 278 ? 48.821 -1.930 0.646 1.00 25.37 334 LEU A O 1
ATOM 2166 N N . LEU A 1 279 ? 48.592 -2.004 -1.575 1.00 25.05 335 LEU A N 1
ATOM 2167 C CA . LEU A 1 279 ? 49.397 -3.239 -1.632 1.00 25.43 335 LEU A CA 1
ATOM 2168 C C . LEU A 1 279 ? 50.833 -3.069 -1.130 1.00 25.95 335 LEU A C 1
ATOM 2169 O O . LEU A 1 279 ? 51.572 -4.066 -0.908 1.00 26.49 335 LEU A O 1
ATOM 2174 N N . GLU A 1 280 ? 51.313 -1.821 -1.097 1.00 25.11 336 GLU A N 1
ATOM 2175 C CA . GLU A 1 280 ? 52.679 -1.502 -0.700 1.00 27.11 336 GLU A CA 1
ATOM 2176 C C . GLU A 1 280 ? 52.819 -1.248 0.832 1.00 28.16 336 GLU A C 1
ATOM 2177 O O . GLU A 1 280 ? 53.927 -1.146 1.356 1.00 29.02 336 GLU A O 1
ATOM 2183 N N . LEU A 1 281 ? 51.702 -1.163 1.517 1.00 27.17 337 LEU A N 1
ATOM 2184 C CA . LEU A 1 281 ? 51.709 -0.810 2.925 1.00 28.53 337 LEU A CA 1
ATOM 2185 C C . LEU A 1 281 ? 51.979 -2.013 3.801 1.00 29.62 337 LEU A C 1
ATOM 2186 O O . LEU A 1 281 ? 51.722 -3.144 3.422 1.00 31.02 337 LEU A O 1
ATOM 2191 N N . ASN A 1 282 ? 52.571 -1.764 4.967 1.00 31.13 338 ASN A N 1
ATOM 2192 C CA . ASN A 1 282 ? 52.830 -2.824 5.946 1.00 31.31 338 ASN A CA 1
ATOM 2193 C C . ASN A 1 282 ? 52.317 -2.346 7.311 1.00 30.53 338 ASN A C 1
ATOM 2194 O O . ASN A 1 282 ? 51.774 -1.239 7.427 1.00 28.23 338 ASN A O 1
ATOM 2199 N N . SER A 1 283 ? 52.461 -3.189 8.325 1.00 33.20 339 SER A N 1
ATOM 2200 C CA . SER A 1 283 ? 51.907 -2.877 9.663 1.00 33.13 339 SER A CA 1
ATOM 2201 C C . SER A 1 283 ? 52.441 -1.531 10.198 1.00 31.34 339 SER A C 1
ATOM 2202 O O . SER A 1 283 ? 51.712 -0.791 10.890 1.00 32.64 339 SER A O 1
ATOM 2205 N N . ALA A 1 284 ? 53.661 -1.193 9.838 1.00 30.01 340 ALA A N 1
ATOM 2206 C CA . ALA A 1 284 ? 54.316 0.019 10.334 1.00 30.47 340 ALA A CA 1
ATOM 2207 C C . ALA A 1 284 ? 53.647 1.269 9.761 1.00 30.44 340 ALA A C 1
ATOM 2208 O O . ALA A 1 284 ? 53.702 2.357 10.372 1.00 31.34 340 ALA A O 1
ATOM 2210 N N . ASP A 1 285 ? 53.079 1.148 8.572 1.00 30.21 341 ASP A N 1
ATOM 2211 C CA . ASP A 1 285 ? 52.422 2.286 7.985 1.00 30.93 341 ASP A CA 1
ATOM 2212 C C . ASP A 1 285 ? 51.041 2.558 8.636 1.00 33.44 341 ASP A C 1
ATOM 2213 O O . ASP A 1 285 ? 50.553 3.692 8.555 1.00 34.34 341 ASP A O 1
ATOM 2218 N N . LEU A 1 286 ? 50.446 1.518 9.225 1.00 33.62 342 LEU A N 1
ATOM 2219 C CA . LEU A 1 286 ? 49.026 1.499 9.620 1.00 34.56 342 LEU A CA 1
ATOM 2220 C C . LEU A 1 286 ? 48.967 1.615 11.138 1.00 39.64 342 LEU A C 1
ATOM 2221 O O . LEU A 1 286 ? 49.163 0.628 11.851 1.00 41.60 342 LEU A O 1
ATOM 2226 N N . ASP A 1 287 ? 48.762 2.830 11.612 1.00 39.18 343 ASP A N 1
ATOM 2227 C CA . ASP A 1 287 ? 48.808 3.129 13.037 1.00 46.37 343 ASP A CA 1
ATOM 2228 C C . ASP A 1 287 ? 47.585 3.990 13.406 1.00 44.73 343 ASP A C 1
ATOM 2229 O O . ASP A 1 287 ? 46.991 4.601 12.548 1.00 42.81 343 ASP A O 1
ATOM 2234 N N . CYS A 1 288 ? 47.184 4.035 14.680 1.00 50.33 344 CYS A N 1
ATOM 2235 C CA . CYS A 1 288 ? 46.034 4.853 15.080 1.00 50.68 344 CYS A CA 1
ATOM 2236 C C . CYS A 1 288 ? 46.388 5.993 16.042 1.00 54.34 344 CYS A C 1
ATOM 2237 O O . CYS A 1 288 ? 47.446 5.970 16.664 1.00 57.81 344 CYS A O 1
#

Radius of gyration: 21.65 Å; Cα contacts (8 Å, |Δi|>4): 714; chains: 1; bounding box: 56×36×63 Å

Organism: Homo sapiens (NCBI:txid9606)

Secondary structure (DSSP, 8-state):
-TTS---TT-EEETTTTEEE--SS--SS--S---TT-SEEE--S---EEE-TTTT--SS--TT--EEE-TTS-EEEE-TTTTTT-TT--EEE--S---SEE-TTTTT--------EEE-TT-PPTTGGGSSS-HHHHHHHHHHGGGTTTT--EEE--SS---S--HHHHHH-TT--EEE--SS-----TT---TT-TT--EEE-TTS------HHHHHHHTT-TT-EEE--S--EE-SGGGHHHHHHHHH-SSEETGGG-BEEESGGGTT-BGGG--GGG---

InterPro domains:
  IPR000372 Leucine-rich repeat N-terminal domain [PF01462] (61-90)
  IPR000372 Leucine-rich repeat N-terminal domain [SM00013] (61-95)
  IPR000483 Cysteine-rich flanking region, C-terminal [PF01463] (321-345)
  IPR000483 Cysteine-rich flanking region, C-terminal [SM00082] (294-345)
  IPR001611 Leucine-rich repeat [PF13855] (93-154)
  IPR001611 Leucine-rich repeat [PF13855] (211-270)
  IPR001611 Leucine-rich repeat [PS51450] (143-164)
  IPR001611 Leucine-rich repeat [PS51450] (235-256)
  IPR003591 Leucine-rich repeat, typical subtype [SM00369] (89-113)
  IPR003591 Leucine-rich repeat, typical subtype [SM00369] (117-140)
  IPR003591 Leucine-rich repeat, typical subtype [SM00369] (141-164)
  IPR003591 Leucine-rich repeat, typical subtype [SM00369] (209-232)
  IPR003591 Leucine-rich repeat, typical subtype [SM00369] (233-256)
  IPR003591 Leucine-rich repeat, typical subtype [SM00369] (257-280)
  IPR032675 Leucine-rich repeat domain superfamily [G3DSA:3.80.10.10] (58-347)
  IPR052286 Wnt/beta-catenin signaling inhibitor [PTHR24364] (18-411)

Nearest PDB structures (foldseek):
  4cnm-assembly1_A  TM=1.004E+00  e=1.657E-51  Homo sapiens
  4cnc-assembly1_A  TM=9.920E-01  e=2.402E-42  Homo sapiens
  4cnc-assembly2_B  TM=9.745E-01  e=1.010E-42  Homo sapiens
  3wn4-assembly1_A  TM=5.335E-01  e=2.344E-08  Homo sapiens
  4r07-assembly1_A  TM=5.106E-01  e=1.272E-08  Homo sapiens

CATH classification: 3.80.10.10

B-factor: mean 36.11, std 12.64, range [17.63, 96.29]